Protein AF-A0A820D9R6-F1 (afdb_monomer_lite)

Organism: NCBI:txid392033

InterPro domains:
  IPR015883 Beta-hexosaminidase, catalytic domain [PF00728] (7-62)
  IPR017853 Glycoside hydrolase superfamily [SSF51445] (7-97)
  IPR025705 Beta-hexosaminidase [PR00738] (27-43)
  IPR025705 Beta-hexosaminidase [PR00738] (44-61)
  IPR025705 Beta-hexosaminidase [PTHR22600] (7-98)
  IPR029018 Beta-hexosaminidase-like, domain 2 [G3DSA:3.30.379.10] (148-222)
  IPR029018 Beta-hexosaminidase-like, domain 2 [SSF55545] (153-201)

Structure (mmCIF, N/CA/C/O backbone):
data_AF-A0A820D9R6-F1
#
_entry.id   AF-A0A820D9R6-F1
#
loop_
_atom_site.group_PDB
_atom_site.id
_atom_site.type_symbol
_atom_site.label_atom_id
_atom_site.label_alt_id
_atom_site.label_comp_id
_atom_site.label_asym_id
_atom_site.label_entity_id
_atom_site.label_seq_id
_atom_site.pdbx_PDB_ins_code
_atom_site.Cartn_x
_atom_site.Cartn_y
_atom_site.Cartn_z
_atom_site.occupancy
_atom_site.B_iso_or_equiv
_atom_site.auth_seq_id
_atom_site.auth_comp_id
_atom_site.auth_asym_id
_atom_site.auth_atom_id
_atom_site.pdbx_PDB_model_num
ATOM 1 N N . MET A 1 1 ? 0.317 22.006 -4.814 1.00 39.44 1 MET A N 1
ATOM 2 C CA . MET A 1 1 ? 0.376 20.605 -5.283 1.00 39.44 1 MET A CA 1
ATOM 3 C C . MET A 1 1 ? -0.540 19.805 -4.370 1.00 39.44 1 MET A C 1
ATOM 5 O O . MET A 1 1 ? -0.211 19.629 -3.209 1.00 39.44 1 MET A O 1
ATOM 9 N N . ASN A 1 2 ? -1.761 19.504 -4.816 1.00 45.12 2 ASN A N 1
ATOM 10 C CA . ASN A 1 2 ? -2.794 18.916 -3.960 1.00 45.12 2 ASN A CA 1
ATOM 11 C C . ASN A 1 2 ? -2.642 17.392 -4.006 1.00 45.12 2 ASN A C 1
ATOM 13 O O . ASN A 1 2 ? -3.119 16.742 -4.933 1.00 45.12 2 ASN A O 1
ATOM 17 N N . LEU A 1 3 ? -1.860 16.845 -3.079 1.00 63.47 3 LEU A N 1
ATOM 18 C CA . LEU A 1 3 ? -1.530 15.426 -3.054 1.00 63.47 3 LEU A CA 1
ATOM 19 C C . LEU A 1 3 ? -2.733 14.644 -2.524 1.00 63.47 3 LEU A C 1
ATOM 21 O O . LEU A 1 3 ? -2.979 14.608 -1.323 1.00 63.47 3 LEU A O 1
ATOM 25 N N . GLU A 1 4 ? -3.487 14.005 -3.424 1.00 72.19 4 GLU A N 1
ATOM 26 C CA . GLU A 1 4 ? -4.636 13.154 -3.067 1.00 72.19 4 GLU A CA 1
ATOM 27 C C . GLU A 1 4 ? -4.283 12.069 -2.040 1.00 72.19 4 GLU A C 1
ATOM 29 O O . GLU A 1 4 ? -5.141 11.658 -1.267 1.00 72.19 4 GLU A O 1
ATOM 34 N N . PHE A 1 5 ? -3.009 11.668 -1.979 1.00 83.12 5 PHE A N 1
ATOM 35 C CA . PHE A 1 5 ? -2.449 10.812 -0.934 1.00 83.12 5 PHE A CA 1
ATOM 36 C C . PHE A 1 5 ? -2.840 11.250 0.489 1.00 83.12 5 PHE A C 1
ATOM 38 O O . PHE A 1 5 ? -3.297 10.414 1.270 1.00 83.12 5 PHE A O 1
ATOM 45 N N . PHE A 1 6 ? -2.705 12.542 0.814 1.00 86.75 6 PHE A N 1
ATOM 46 C CA . PHE A 1 6 ? -2.962 13.051 2.165 1.00 86.75 6 PHE A CA 1
ATOM 47 C C . PHE A 1 6 ? -4.393 12.777 2.611 1.00 86.75 6 PHE A C 1
ATOM 49 O O . PHE A 1 6 ? -4.618 12.321 3.729 1.00 86.75 6 PHE A O 1
ATOM 56 N N . LYS A 1 7 ? -5.349 12.934 1.690 1.00 87.31 7 LYS A N 1
ATOM 57 C CA . LYS A 1 7 ? -6.771 12.710 1.965 1.00 87.31 7 LYS A CA 1
ATOM 58 C C . LYS A 1 7 ? -7.054 11.282 2.410 1.00 87.31 7 LYS A C 1
ATOM 60 O O . LYS A 1 7 ? -7.866 11.086 3.300 1.00 87.31 7 LYS A O 1
ATOM 65 N N . TYR A 1 8 ? -6.403 10.294 1.800 1.00 88.88 8 TYR A N 1
ATOM 66 C CA . TYR A 1 8 ? -6.603 8.890 2.162 1.00 88.88 8 TYR A CA 1
ATOM 67 C C . TYR A 1 8 ? -5.854 8.514 3.440 1.00 88.88 8 TYR A C 1
ATOM 69 O O . TYR A 1 8 ? -6.356 7.734 4.244 1.00 88.88 8 TYR A O 1
ATOM 77 N N . TYR A 1 9 ? -4.658 9.068 3.633 1.00 89.38 9 TYR A N 1
ATOM 78 C CA . TYR A 1 9 ? -3.797 8.705 4.752 1.00 89.38 9 TYR A CA 1
ATOM 79 C C . TYR A 1 9 ? -4.247 9.322 6.084 1.00 89.38 9 TYR A C 1
ATOM 81 O O . TYR A 1 9 ? -4.114 8.687 7.130 1.00 89.38 9 TYR A O 1
ATOM 89 N N . GLU A 1 10 ? -4.790 10.540 6.069 1.00 89.38 10 GLU A N 1
ATOM 90 C CA . GLU A 1 10 ? -5.194 11.284 7.275 1.00 89.38 10 GLU A CA 1
ATOM 91 C C . GLU A 1 10 ? -6.530 10.822 7.875 1.00 89.38 10 GLU A C 1
ATOM 93 O O . GLU A 1 10 ? -6.884 11.222 8.990 1.00 89.38 10 GLU A O 1
ATOM 98 N N . ILE A 1 11 ? -7.268 9.964 7.166 1.00 88.38 11 ILE A N 1
ATOM 99 C CA . ILE A 1 11 ? -8.499 9.362 7.676 1.00 88.38 11 ILE A CA 1
ATOM 100 C C . ILE A 1 11 ? -8.150 8.434 8.835 1.00 88.38 11 ILE A C 1
ATOM 102 O O . ILE A 1 11 ? -7.403 7.478 8.671 1.00 88.38 11 ILE A O 1
ATOM 106 N N . GLU A 1 12 ? -8.745 8.693 9.996 1.00 87.88 12 GLU A N 1
ATOM 107 C CA . GLU A 1 12 ? -8.745 7.778 11.133 1.00 87.88 12 GLU A CA 1
ATOM 108 C C . GLU A 1 12 ? -10.148 7.158 11.247 1.00 87.88 12 GLU A C 1
ATOM 110 O O . GLU A 1 12 ? -11.075 7.869 11.658 1.00 87.88 12 GLU A O 1
ATOM 115 N N . PRO A 1 13 ? -10.331 5.871 10.879 1.00 84.19 13 PRO A N 1
ATOM 116 C CA . PRO A 1 13 ? -11.645 5.226 10.814 1.00 84.19 13 PRO A CA 1
ATOM 117 C C . PRO A 1 13 ? -12.460 5.339 12.105 1.00 84.19 13 PRO A C 1
ATOM 119 O O . PRO A 1 13 ? -13.688 5.383 12.067 1.00 84.19 13 PRO A O 1
ATOM 122 N N . LEU A 1 14 ? -11.786 5.406 13.256 1.00 84.50 14 LEU A N 1
ATOM 123 C CA . LEU A 1 14 ? -12.432 5.386 14.566 1.00 84.50 14 LEU A CA 1
ATOM 124 C C . LEU A 1 14 ? -12.639 6.778 15.178 1.00 84.50 14 LEU A C 1
ATOM 126 O O . LEU A 1 14 ? -13.290 6.882 16.218 1.00 84.50 14 LEU A O 1
ATOM 130 N N . ARG A 1 15 ? -12.136 7.854 14.555 1.00 82.62 15 ARG A N 1
ATOM 131 C CA . ARG A 1 15 ? -12.122 9.209 15.148 1.00 82.62 15 ARG A CA 1
ATOM 132 C C . ARG A 1 15 ? -13.518 9.762 15.442 1.00 82.62 15 ARG A C 1
ATOM 134 O O . ARG A 1 15 ? -13.687 10.467 16.429 1.00 82.62 15 ARG A O 1
ATOM 141 N N . GLN A 1 16 ? -14.501 9.465 14.594 1.00 82.06 16 GLN A N 1
ATOM 142 C CA . GLN A 1 16 ? -15.883 9.955 14.730 1.00 82.06 16 GLN A CA 1
ATOM 143 C C . GLN A 1 16 ? -16.860 8.870 15.207 1.00 82.06 16 GLN A C 1
ATOM 145 O O . GLN A 1 16 ? -18.071 9.081 15.213 1.00 82.06 16 GLN A O 1
ATOM 150 N N . PHE A 1 17 ? -16.358 7.699 15.607 1.00 85.00 17 PHE A N 1
ATOM 151 C CA . PHE A 1 17 ? -17.208 6.600 16.041 1.00 85.00 17 PHE A CA 1
ATOM 152 C C . PHE A 1 17 ? -17.673 6.800 17.491 1.00 85.00 17 PHE A C 1
ATOM 154 O O . PHE A 1 17 ? -16.891 6.659 18.431 1.00 85.00 17 PHE A O 1
ATOM 161 N N . THR A 1 18 ? -18.962 7.093 17.672 1.00 86.88 18 THR A N 1
ATOM 162 C CA . THR A 1 18 ? -19.606 7.364 18.974 1.00 86.88 18 THR A CA 1
ATOM 163 C C . THR A 1 18 ? -20.189 6.119 19.661 1.00 86.88 18 THR A C 1
ATOM 165 O O . THR A 1 18 ? -20.857 6.237 20.686 1.00 86.88 18 THR A O 1
ATOM 168 N N . GLY A 1 19 ? -19.964 4.920 19.112 1.00 85.88 19 GLY A N 1
ATOM 169 C CA . GLY A 1 19 ? -20.460 3.665 19.683 1.00 85.88 19 GLY A CA 1
ATOM 170 C C . GLY A 1 19 ? -19.655 3.162 20.888 1.00 85.88 19 GLY A C 1
ATOM 171 O O . GLY A 1 19 ? -18.574 3.662 21.200 1.00 85.88 19 GLY A O 1
ATOM 172 N N . SER A 1 20 ? -20.180 2.127 21.552 1.00 89.19 20 SER A N 1
ATOM 173 C CA . SER A 1 20 ? -19.502 1.460 22.671 1.00 89.19 20 SER A CA 1
ATOM 174 C C . SER A 1 20 ? -18.213 0.755 22.233 1.00 89.19 20 SER A C 1
ATOM 176 O O . SER A 1 20 ? -18.035 0.416 21.060 1.00 89.19 20 SER A O 1
ATOM 178 N N . ASP A 1 21 ? -17.326 0.463 23.187 1.00 85.31 21 ASP A N 1
ATOM 179 C CA . ASP A 1 21 ? -16.079 -0.268 22.920 1.00 85.31 21 ASP A CA 1
ATOM 180 C C . ASP A 1 21 ? -16.336 -1.643 22.286 1.00 85.31 21 ASP A C 1
ATOM 182 O O . ASP A 1 21 ? -15.596 -2.077 21.404 1.00 85.31 21 ASP A O 1
ATOM 186 N N . GLU A 1 22 ? -17.432 -2.303 22.665 1.00 86.00 22 GLU A N 1
ATOM 187 C CA . GLU A 1 22 ? -17.844 -3.572 22.061 1.00 86.00 22 GLU A CA 1
ATOM 188 C C . GLU A 1 22 ? -18.329 -3.411 20.619 1.00 86.00 22 GLU A C 1
ATOM 190 O O . GLU A 1 22 ? -18.113 -4.295 19.792 1.00 86.00 22 GLU A O 1
ATOM 195 N N . ALA A 1 23 ? -18.946 -2.277 20.281 1.00 84.38 23 ALA A N 1
ATOM 196 C CA . ALA A 1 23 ? -19.296 -1.963 18.901 1.00 84.38 23 ALA A CA 1
ATOM 197 C C . ALA A 1 23 ? -18.042 -1.634 18.072 1.00 84.38 23 ALA A C 1
ATOM 199 O O . ALA A 1 23 ? -17.950 -2.043 16.917 1.00 84.38 23 ALA A O 1
ATOM 200 N N . ARG A 1 24 ? -17.033 -0.993 18.676 1.00 80.69 24 ARG A N 1
ATOM 201 C CA . ARG A 1 24 ? -15.742 -0.712 18.028 1.00 80.69 24 ARG A CA 1
ATOM 202 C C . ARG A 1 24 ? -14.994 -1.990 17.652 1.00 80.69 24 ARG A C 1
ATOM 204 O O . ARG A 1 24 ? -14.409 -2.050 16.578 1.00 80.69 24 ARG A O 1
ATOM 211 N N . LYS A 1 25 ? -15.060 -3.037 18.482 1.00 82.94 25 LYS A N 1
ATOM 212 C CA . LYS A 1 25 ? -14.471 -4.356 18.169 1.00 82.94 25 LYS A CA 1
ATOM 213 C C . LYS A 1 25 ? -15.124 -5.052 16.969 1.00 82.94 25 LYS A C 1
ATOM 215 O O . LYS A 1 25 ? -14.532 -5.970 16.414 1.00 82.94 25 LYS A O 1
ATOM 220 N N . ARG A 1 26 ? -16.327 -4.636 16.559 1.00 82.31 26 ARG A N 1
ATOM 221 C CA . ARG A 1 26 ? -16.988 -5.147 15.345 1.00 82.31 26 ARG A CA 1
ATOM 222 C C . ARG A 1 26 ? -16.536 -4.425 14.082 1.00 82.31 26 ARG A C 1
ATOM 224 O O . ARG A 1 26 ? -16.925 -4.834 12.997 1.00 82.31 26 ARG A O 1
ATOM 231 N N . ILE A 1 27 ? -15.750 -3.355 14.205 1.00 79.62 27 ILE A N 1
ATOM 232 C CA . ILE A 1 27 ? -15.136 -2.701 13.055 1.00 79.62 27 ILE A CA 1
ATOM 233 C C . ILE A 1 27 ? -13.941 -3.547 12.645 1.00 79.62 27 ILE A C 1
ATOM 235 O O . ILE A 1 27 ? -12.968 -3.709 13.380 1.00 79.62 27 ILE A O 1
ATOM 239 N N . LEU A 1 28 ? -14.082 -4.123 11.463 1.00 79.12 28 LEU A N 1
ATOM 240 C CA . LEU A 1 28 ? -13.223 -5.170 10.945 1.00 79.12 28 LEU A CA 1
ATOM 241 C C . LEU A 1 28 ? -12.089 -4.633 10.056 1.00 79.12 28 LEU A C 1
ATOM 243 O O . LEU A 1 28 ? -11.072 -5.299 9.883 1.00 79.12 28 LEU A O 1
ATOM 247 N N . GLY A 1 29 ? -12.265 -3.438 9.493 1.00 82.56 29 GLY A N 1
ATOM 248 C CA . GLY A 1 29 ? -11.324 -2.826 8.564 1.00 82.56 29 GLY A CA 1
ATOM 249 C C . GLY A 1 29 ? -12.023 -1.840 7.634 1.00 82.56 29 GLY A C 1
ATOM 250 O O . GLY A 1 29 ? -13.029 -1.231 8.000 1.00 82.56 29 GLY A O 1
ATOM 251 N N . GLY A 1 30 ? -11.483 -1.700 6.429 1.00 83.75 30 GLY A N 1
ATOM 252 C CA . GLY A 1 30 ? -12.024 -0.864 5.365 1.00 83.75 30 GLY A CA 1
ATOM 253 C C . GLY A 1 30 ? -11.469 -1.291 4.012 1.00 83.75 30 GLY A C 1
ATOM 254 O O . GLY A 1 30 ? -10.607 -2.164 3.934 1.00 83.75 30 GLY A O 1
ATOM 255 N N . GLU A 1 31 ? -11.957 -0.667 2.948 1.00 83.69 31 GLU A N 1
ATOM 256 C CA . GLU A 1 31 ? -11.593 -1.025 1.578 1.00 83.69 31 GLU A CA 1
ATOM 257 C C . GLU A 1 31 ? -11.284 0.219 0.754 1.00 83.69 31 GLU A C 1
ATOM 259 O O . GLU A 1 31 ? -11.845 1.295 0.974 1.00 83.69 31 GLU A O 1
ATOM 264 N N . ALA A 1 32 ? -10.377 0.065 -0.209 1.00 86.75 32 ALA A N 1
ATOM 265 C CA . ALA A 1 32 ? -10.147 1.061 -1.240 1.00 86.75 32 ALA A CA 1
ATOM 266 C C . ALA A 1 32 ? -10.881 0.624 -2.508 1.00 86.75 32 ALA A C 1
ATOM 268 O O . ALA A 1 32 ? -10.495 -0.357 -3.142 1.00 86.75 32 ALA A O 1
ATOM 269 N N . CYS A 1 33 ? -11.919 1.365 -2.887 1.00 85.56 33 CYS A N 1
ATOM 270 C CA . CYS A 1 33 ? -12.706 1.057 -4.076 1.00 85.56 33 CYS A CA 1
ATOM 271 C C . CYS A 1 33 ? -12.227 1.888 -5.268 1.00 85.56 33 CYS A C 1
ATOM 273 O O . CYS A 1 33 ? -12.076 3.108 -5.168 1.00 85.56 33 CYS A O 1
ATOM 275 N N . LEU A 1 34 ? -12.032 1.226 -6.407 1.00 85.31 34 LEU A N 1
ATOM 276 C CA . LEU A 1 34 ? -11.805 1.870 -7.695 1.00 85.31 34 LEU A CA 1
ATOM 277 C C . LEU A 1 34 ? -12.930 1.453 -8.637 1.00 85.31 34 LEU A C 1
ATOM 279 O O . LEU A 1 34 ? -12.945 0.333 -9.139 1.00 85.31 34 LEU A O 1
ATOM 283 N N . TRP A 1 35 ? -13.884 2.355 -8.835 1.00 87.88 35 TRP A N 1
ATOM 284 C CA . TRP A 1 35 ? -15.026 2.115 -9.705 1.00 87.88 35 TRP A CA 1
ATOM 285 C C . TRP A 1 35 ? -14.634 2.252 -11.185 1.00 87.88 35 TRP A C 1
ATOM 287 O O . TRP A 1 35 ? -13.753 3.041 -11.543 1.00 87.88 35 TRP A O 1
ATOM 297 N N . ALA A 1 36 ? -15.243 1.419 -12.032 1.00 88.56 36 ALA A N 1
ATOM 298 C CA . ALA A 1 36 ? -14.793 1.166 -13.400 1.00 88.56 36 ALA A CA 1
ATOM 299 C C . ALA A 1 36 ? -15.401 2.099 -14.464 1.00 88.56 36 ALA A C 1
ATOM 301 O O . ALA A 1 36 ? -15.156 1.905 -15.650 1.00 88.56 36 ALA A O 1
ATOM 302 N N . GLU A 1 37 ? -16.162 3.131 -14.090 1.00 91.12 37 GLU A N 1
ATOM 303 C CA . GLU A 1 37 ? -16.837 4.018 -15.054 1.00 91.12 37 GLU A CA 1
ATOM 304 C C . GLU A 1 37 ? -15.843 4.767 -15.951 1.00 91.12 37 GLU A C 1
ATOM 306 O O . GLU A 1 37 ? -16.131 5.045 -17.112 1.00 91.12 37 GLU A O 1
ATOM 311 N N . PHE A 1 38 ? -14.658 5.077 -15.415 1.00 90.56 38 PHE A N 1
ATOM 312 C CA . PHE A 1 38 ? -13.573 5.770 -16.123 1.00 90.56 38 PHE A CA 1
ATOM 313 C C . PHE A 1 38 ? -12.229 5.041 -15.994 1.00 90.56 38 PHE A C 1
ATOM 315 O O . PHE A 1 38 ? -11.159 5.655 -16.122 1.00 90.56 38 PHE A O 1
ATOM 322 N N . VAL A 1 39 ? -12.277 3.747 -15.675 1.00 88.81 39 VAL A N 1
ATOM 323 C CA . VAL A 1 39 ? -11.096 2.924 -15.415 1.00 88.81 39 VAL A CA 1
ATOM 324 C C . VAL A 1 39 ? -11.145 1.668 -16.265 1.00 88.81 39 VAL A C 1
ATOM 326 O O . VAL A 1 39 ? -12.123 0.932 -16.245 1.00 88.81 39 VAL A O 1
ATOM 329 N N . ASP A 1 40 ? -10.056 1.412 -16.976 1.00 83.81 40 ASP A N 1
ATOM 330 C CA . ASP A 1 40 ? -9.891 0.245 -17.831 1.00 83.81 40 ASP A CA 1
ATOM 331 C C . ASP A 1 40 ? -8.450 -0.293 -17.755 1.00 83.81 40 ASP A C 1
ATOM 333 O O . ASP A 1 40 ? -7.608 0.188 -16.985 1.00 83.81 40 ASP A O 1
ATOM 337 N N . GLY A 1 41 ? -8.140 -1.299 -18.575 1.00 83.38 41 GLY A N 1
ATOM 338 C CA . GLY A 1 41 ? -6.807 -1.903 -18.630 1.00 83.38 41 GLY A CA 1
ATOM 339 C C . GLY A 1 41 ? -5.680 -0.932 -19.007 1.00 83.38 41 GLY A C 1
ATOM 340 O O . GLY A 1 41 ? -4.517 -1.239 -18.757 1.00 83.38 41 GLY A O 1
ATOM 341 N N . THR A 1 42 ? -5.993 0.243 -19.561 1.00 82.81 42 THR A N 1
ATOM 342 C CA . THR A 1 42 ? -4.990 1.245 -19.946 1.00 82.81 42 THR A CA 1
ATOM 343 C C . THR A 1 42 ? -4.543 2.109 -18.771 1.00 82.81 42 THR A C 1
ATOM 345 O O . THR A 1 42 ? -3.423 2.621 -18.776 1.00 82.81 42 THR A O 1
ATOM 348 N N . ASN A 1 43 ? -5.390 2.277 -17.749 1.00 81.94 43 ASN A N 1
ATOM 349 C CA . ASN A 1 43 ? -5.161 3.275 -16.703 1.00 81.94 43 ASN A CA 1
ATOM 350 C C . ASN A 1 43 ? -5.343 2.761 -15.262 1.00 81.94 43 ASN A C 1
ATOM 352 O O . ASN A 1 43 ? -5.064 3.507 -14.320 1.00 81.94 43 ASN A O 1
ATOM 356 N N . ILE A 1 44 ? -5.750 1.503 -15.069 1.00 86.94 44 ILE A N 1
ATOM 357 C CA . ILE A 1 44 ? -6.039 0.936 -13.744 1.00 86.94 44 ILE A CA 1
ATOM 358 C C . ILE A 1 44 ? -4.843 0.993 -12.787 1.00 86.94 44 ILE A C 1
ATOM 360 O O . ILE A 1 44 ? -4.954 1.532 -11.687 1.00 86.94 44 ILE A O 1
ATOM 364 N N . LEU A 1 45 ? -3.676 0.498 -13.204 1.00 86.06 45 LEU A N 1
ATOM 365 C CA . LEU A 1 45 ? -2.485 0.414 -12.353 1.00 86.06 45 LEU A CA 1
ATOM 366 C C . LEU A 1 45 ? -1.945 1.785 -11.909 1.00 86.06 45 LEU A C 1
ATOM 368 O O . LEU A 1 45 ? -1.753 1.956 -10.702 1.00 86.06 45 LEU A O 1
ATOM 372 N N . PRO A 1 46 ? -1.732 2.770 -12.806 1.00 88.38 46 PRO A N 1
ATOM 373 C CA . PRO A 1 46 ? -1.262 4.088 -12.391 1.00 88.38 46 PRO A CA 1
ATOM 374 C C . PRO A 1 46 ? -2.305 4.866 -11.591 1.00 88.38 46 PRO A C 1
ATOM 376 O O . PRO A 1 46 ? -1.922 5.690 -10.767 1.00 88.38 46 PRO A O 1
ATOM 379 N N . ARG A 1 47 ? -3.610 4.615 -11.774 1.00 88.81 47 ARG A N 1
ATOM 380 C CA . ARG A 1 47 ? -4.648 5.235 -10.934 1.00 88.81 47 ARG A CA 1
ATOM 381 C C . ARG A 1 47 ? -4.665 4.652 -9.525 1.00 88.81 47 ARG A C 1
ATOM 383 O O . ARG A 1 47 ? -4.777 5.418 -8.568 1.00 88.81 47 ARG A O 1
ATOM 390 N N . LEU A 1 48 ? -4.529 3.332 -9.407 1.00 89.12 48 LEU A N 1
ATOM 391 C CA . LEU A 1 48 ? -4.582 2.597 -8.144 1.00 89.12 48 LEU A CA 1
ATOM 392 C C . LEU A 1 48 ? -3.321 2.828 -7.297 1.00 89.12 48 LEU A C 1
ATOM 394 O O . LEU A 1 48 ? -3.397 3.190 -6.120 1.00 89.12 48 LEU A O 1
ATOM 398 N N . TRP A 1 49 ? -2.142 2.660 -7.897 1.00 89.69 49 TRP A N 1
ATOM 399 C CA . TRP A 1 49 ? -0.866 2.723 -7.191 1.00 89.69 49 TRP A CA 1
ATOM 400 C C . TRP A 1 49 ? -0.197 4.090 -7.351 1.00 89.69 49 TRP A C 1
ATOM 402 O O . TRP A 1 49 ? -0.185 4.648 -8.449 1.00 89.69 49 TRP A O 1
ATOM 412 N N . PRO A 1 50 ? 0.395 4.656 -6.284 1.00 90.25 50 PRO A N 1
ATOM 413 C CA . PRO A 1 50 ? 0.545 4.131 -4.926 1.00 90.25 50 PRO A CA 1
ATOM 414 C C . PRO A 1 50 ? -0.565 4.604 -3.963 1.00 90.25 50 PRO A C 1
ATOM 416 O O . PRO A 1 50 ? -0.414 4.467 -2.753 1.00 90.25 50 PRO A O 1
ATOM 419 N N . LYS A 1 51 ? -1.676 5.174 -4.456 1.00 89.44 51 LYS A N 1
ATOM 420 C CA . LYS A 1 51 ? -2.755 5.718 -3.604 1.00 89.44 51 LYS A CA 1
ATOM 421 C C . LYS A 1 51 ? -3.320 4.667 -2.651 1.00 89.44 51 LYS A C 1
ATOM 423 O O . LYS A 1 51 ? -3.464 4.931 -1.461 1.00 89.44 51 LYS A O 1
ATOM 428 N N . VAL A 1 52 ? -3.561 3.453 -3.142 1.00 90.38 52 VAL A N 1
ATOM 429 C CA . VAL A 1 52 ? -4.078 2.354 -2.311 1.00 90.38 52 VAL A CA 1
ATOM 430 C C . VAL A 1 52 ? -3.075 1.896 -1.248 1.00 90.38 52 VAL A C 1
ATOM 432 O O . VAL A 1 52 ? -3.488 1.467 -0.174 1.00 90.38 52 VAL A O 1
ATOM 435 N N . SER A 1 53 ? -1.766 2.080 -1.453 1.00 90.12 53 SER A N 1
ATOM 436 C CA . SER A 1 53 ? -0.758 1.806 -0.416 1.00 90.12 53 SER A CA 1
ATOM 437 C C . SER A 1 53 ? -0.922 2.698 0.825 1.00 90.12 53 SER A C 1
ATOM 439 O O . SER A 1 53 ? -0.492 2.305 1.908 1.00 90.12 53 SER A O 1
ATOM 441 N N . ALA A 1 54 ? -1.537 3.880 0.687 1.00 89.69 54 ALA A N 1
ATOM 442 C CA . ALA A 1 54 ? -1.860 4.765 1.808 1.00 89.69 54 ALA A CA 1
ATOM 443 C C . ALA A 1 54 ? -2.986 4.194 2.674 1.00 89.69 54 ALA A C 1
ATOM 445 O O . ALA A 1 54 ? -2.863 4.130 3.896 1.00 89.69 54 ALA A O 1
ATOM 446 N N . VAL A 1 55 ? -4.055 3.729 2.019 1.00 89.50 55 VAL A N 1
ATOM 447 C CA . VAL A 1 55 ? -5.176 3.044 2.675 1.00 89.50 55 VAL A CA 1
ATOM 448 C C . VAL A 1 55 ? -4.677 1.765 3.345 1.00 89.50 55 VAL A C 1
ATOM 450 O O . VAL A 1 55 ? -5.011 1.505 4.497 1.00 89.50 55 VAL A O 1
ATOM 453 N N . ALA A 1 56 ? -3.800 1.017 2.669 1.00 88.69 56 ALA A N 1
ATOM 454 C CA . ALA A 1 56 ? -3.177 -0.175 3.227 1.00 88.69 56 ALA A CA 1
ATOM 455 C C . ALA A 1 56 ? -2.388 0.125 4.513 1.00 88.69 56 ALA A C 1
ATOM 457 O O . ALA A 1 56 ? -2.533 -0.610 5.484 1.00 88.69 56 ALA A O 1
ATOM 458 N N . GLU A 1 57 ? -1.597 1.208 4.570 1.00 87.31 57 GLU A N 1
ATOM 459 C CA . GLU A 1 57 ? -0.895 1.571 5.811 1.00 87.31 57 GLU A CA 1
ATOM 460 C C . GLU A 1 57 ? -1.867 1.976 6.930 1.00 87.31 57 GLU A C 1
ATOM 462 O O . GLU A 1 57 ? -1.659 1.561 8.067 1.00 87.31 57 GLU A O 1
ATOM 467 N N . ARG A 1 58 ? -2.948 2.710 6.633 1.00 87.12 58 ARG A N 1
ATOM 468 C CA . ARG A 1 58 ? -3.951 3.089 7.647 1.00 87.12 58 ARG A CA 1
ATOM 469 C C . ARG A 1 58 ? -4.672 1.881 8.247 1.00 87.12 58 ARG A C 1
ATOM 471 O O . ARG A 1 58 ? -4.979 1.887 9.434 1.00 87.12 58 ARG A O 1
ATOM 478 N N . LEU A 1 59 ? -4.949 0.864 7.438 1.00 85.62 59 LEU A N 1
ATOM 479 C CA . LEU A 1 59 ? -5.617 -0.356 7.892 1.00 85.62 59 LEU A CA 1
ATOM 480 C C . LEU A 1 59 ? -4.664 -1.335 8.590 1.00 85.62 59 LEU A C 1
ATOM 482 O O . LEU A 1 59 ? -5.121 -2.203 9.329 1.00 85.62 59 LEU A O 1
ATOM 486 N N . TRP A 1 60 ? -3.355 -1.202 8.364 1.00 84.19 60 TRP A N 1
ATOM 487 C CA . TRP A 1 60 ? -2.350 -2.137 8.864 1.00 84.19 60 TRP A CA 1
ATOM 488 C C . TRP A 1 60 ? -1.563 -1.633 10.083 1.00 84.19 60 TRP A C 1
ATOM 490 O O . TRP A 1 60 ? -1.309 -2.397 11.015 1.00 84.19 60 TRP A O 1
ATOM 500 N N . SER A 1 61 ? -1.127 -0.374 10.068 1.00 83.81 61 SER A N 1
ATOM 501 C CA . SER A 1 61 ? -0.289 0.219 11.118 1.00 83.81 61 SER A CA 1
ATOM 502 C C . SER A 1 61 ? -1.128 0.711 12.299 1.00 83.81 61 SER A C 1
ATOM 504 O O . SER A 1 61 ? -2.328 0.944 12.165 1.00 83.81 61 SER A O 1
ATOM 506 N N . ALA A 1 62 ? -0.504 0.921 13.466 1.00 83.75 62 ALA A N 1
ATOM 507 C CA . ALA A 1 62 ? -1.223 1.473 14.612 1.00 83.75 62 ALA A CA 1
ATOM 508 C C . ALA A 1 62 ? -1.783 2.869 14.316 1.00 83.75 62 ALA A C 1
ATOM 510 O O . ALA A 1 62 ? -1.189 3.665 13.588 1.00 83.75 62 ALA A O 1
ATOM 511 N N . ALA A 1 63 ? -2.875 3.209 15.003 1.00 83.31 63 ALA A N 1
ATOM 512 C CA . ALA A 1 63 ? -3.519 4.522 14.929 1.00 83.31 63 ALA A CA 1
ATOM 513 C C . ALA A 1 63 ? -2.572 5.699 15.259 1.00 83.31 63 ALA A C 1
ATOM 515 O O . ALA A 1 63 ? -2.772 6.819 14.788 1.00 83.31 63 ALA A O 1
ATOM 516 N N . SER A 1 64 ? -1.513 5.457 16.042 1.00 85.38 64 SER A N 1
ATOM 517 C CA . SER A 1 64 ? -0.473 6.451 16.341 1.00 85.38 64 SER A CA 1
ATOM 518 C C . SER A 1 64 ? 0.406 6.797 15.132 1.00 85.38 64 SER A C 1
ATOM 520 O O . SER A 1 64 ? 1.009 7.868 15.100 1.00 85.38 64 SER A O 1
ATOM 522 N N . VAL A 1 65 ? 0.473 5.932 14.117 1.00 87.06 65 VAL A N 1
ATOM 523 C CA . VAL A 1 65 ? 1.205 6.171 12.869 1.00 87.06 65 VAL A CA 1
ATOM 524 C C . VAL A 1 65 ? 0.314 6.993 11.936 1.00 87.06 65 VAL A C 1
ATOM 526 O O . VAL A 1 65 ? -0.462 6.475 11.133 1.00 87.06 65 VAL A O 1
ATOM 529 N N . ASN A 1 66 ? 0.365 8.316 12.083 1.00 85.81 66 ASN A N 1
ATOM 530 C CA . ASN A 1 66 ? -0.503 9.236 11.340 1.00 85.81 66 ASN A CA 1
ATOM 531 C C . ASN A 1 66 ? 0.198 10.486 10.790 1.00 85.81 66 ASN A C 1
ATOM 533 O O . ASN A 1 66 ? -0.455 11.312 10.161 1.00 85.81 66 ASN A O 1
ATOM 537 N N . ASN A 1 67 ? 1.519 10.598 10.952 1.00 87.81 67 ASN A N 1
ATOM 538 C CA . ASN A 1 67 ? 2.285 11.696 10.371 1.00 87.81 67 ASN A CA 1
ATOM 539 C C . ASN A 1 67 ? 2.379 11.527 8.847 1.00 87.81 67 ASN A C 1
ATOM 541 O O . ASN A 1 67 ? 3.041 10.612 8.347 1.00 87.81 67 ASN A O 1
ATOM 545 N N . SER A 1 68 ? 1.697 12.407 8.121 1.00 87.44 68 SER A N 1
ATOM 546 C CA . SER A 1 68 ? 1.607 12.365 6.670 1.00 87.44 68 SER A CA 1
ATOM 547 C C . SER A 1 68 ? 2.848 12.924 5.962 1.00 87.44 68 SER A C 1
ATOM 549 O O . SER A 1 68 ? 3.240 12.397 4.916 1.00 87.44 68 SER A O 1
ATOM 551 N N . GLU A 1 69 ? 3.523 13.911 6.558 1.00 85.50 69 GLU A N 1
ATOM 552 C CA . GLU A 1 69 ? 4.784 14.480 6.057 1.00 85.50 69 GLU A CA 1
ATOM 553 C C . GLU A 1 69 ? 5.929 13.468 6.065 1.00 85.50 69 GLU A C 1
ATOM 555 O O . GLU A 1 69 ? 6.813 13.515 5.212 1.00 85.50 69 GLU A O 1
ATOM 560 N N . ASP A 1 70 ? 5.910 12.532 7.008 1.00 84.56 70 ASP A N 1
ATOM 561 C CA . ASP A 1 70 ? 6.848 11.418 7.042 1.00 84.56 70 ASP A CA 1
ATOM 562 C C . ASP A 1 70 ? 6.453 10.303 6.060 1.00 84.56 70 ASP A C 1
ATOM 564 O O . ASP A 1 70 ? 7.291 9.725 5.358 1.00 84.56 70 ASP A O 1
ATOM 568 N N . ALA A 1 71 ? 5.155 10.000 5.995 1.00 86.69 71 ALA A N 1
ATOM 569 C CA . ALA A 1 71 ? 4.636 8.912 5.181 1.00 86.69 71 ALA A CA 1
ATOM 570 C C . ALA A 1 71 ? 4.880 9.125 3.681 1.00 86.69 71 ALA A C 1
ATOM 572 O O . ALA A 1 71 ? 5.203 8.159 2.993 1.00 86.69 71 ALA A O 1
ATOM 573 N N . GLN A 1 72 ? 4.809 10.364 3.178 1.00 85.62 72 GLN A N 1
ATOM 574 C CA . GLN A 1 72 ? 5.070 10.665 1.762 1.00 85.62 72 GLN A CA 1
ATOM 575 C C . GLN A 1 72 ? 6.463 10.202 1.298 1.00 85.62 72 GLN A C 1
ATOM 577 O O . GLN A 1 72 ? 6.577 9.641 0.213 1.00 85.62 72 GLN A O 1
ATOM 582 N N . PHE A 1 73 ? 7.509 10.357 2.120 1.00 84.44 73 PHE A N 1
ATOM 583 C CA . PHE A 1 73 ? 8.874 9.977 1.738 1.00 84.44 73 PHE A CA 1
ATOM 584 C C . PHE A 1 73 ? 9.045 8.460 1.716 1.00 84.44 73 PHE A C 1
ATOM 586 O O . PHE A 1 73 ? 9.596 7.893 0.772 1.00 84.44 73 PHE A O 1
ATOM 593 N N . ARG A 1 74 ? 8.520 7.770 2.734 1.00 85.75 74 ARG A N 1
ATOM 594 C CA . ARG A 1 74 ? 8.537 6.301 2.765 1.00 85.75 74 ARG A CA 1
ATOM 595 C C . ARG A 1 74 ? 7.703 5.707 1.627 1.00 85.75 74 ARG A C 1
ATOM 597 O O . ARG A 1 74 ? 8.075 4.676 1.055 1.00 85.75 74 ARG A O 1
ATOM 604 N N . LEU A 1 75 ? 6.590 6.356 1.292 1.00 86.25 75 LEU A N 1
ATOM 605 C CA . LEU A 1 75 ? 5.720 5.930 0.211 1.00 86.25 75 LEU A CA 1
ATOM 606 C C . LEU A 1 75 ? 6.351 6.176 -1.164 1.00 86.25 75 LEU A C 1
ATOM 608 O O . LEU A 1 75 ? 6.190 5.338 -2.047 1.00 86.25 75 LEU A O 1
ATOM 612 N N . ASP A 1 76 ? 7.126 7.244 -1.340 1.00 85.69 76 ASP A N 1
ATOM 613 C CA . ASP A 1 76 ? 7.885 7.481 -2.572 1.00 85.69 76 ASP A CA 1
ATOM 614 C C . ASP A 1 76 ? 8.951 6.389 -2.800 1.00 85.69 76 ASP A C 1
ATOM 616 O O . ASP A 1 76 ? 9.019 5.781 -3.872 1.00 85.69 76 ASP A O 1
ATOM 620 N N . VAL A 1 77 ? 9.662 5.981 -1.740 1.00 84.31 77 VAL A N 1
ATOM 621 C CA . VAL A 1 77 ? 10.564 4.810 -1.773 1.00 84.31 77 VAL A CA 1
ATOM 622 C C . VAL A 1 77 ? 9.795 3.523 -2.108 1.00 84.31 77 VAL A C 1
ATOM 624 O O . VAL A 1 77 ? 10.265 2.666 -2.864 1.00 84.31 77 VAL A O 1
ATOM 627 N N . HIS A 1 78 ? 8.590 3.340 -1.557 1.00 85.75 78 HIS A N 1
ATOM 628 C CA . HIS A 1 78 ? 7.728 2.208 -1.908 1.00 85.75 78 HIS A CA 1
ATOM 629 C C . HIS A 1 78 ? 7.281 2.249 -3.375 1.00 85.75 78 HIS A C 1
ATOM 631 O O . HIS A 1 78 ? 7.337 1.221 -4.049 1.00 85.75 78 HIS A O 1
ATOM 637 N N . ARG A 1 79 ? 6.936 3.420 -3.911 1.00 86.94 79 ARG A N 1
ATOM 638 C CA . ARG A 1 79 ? 6.602 3.609 -5.326 1.00 86.94 79 ARG A CA 1
ATOM 639 C C . ARG A 1 79 ? 7.766 3.198 -6.229 1.00 86.94 79 ARG A C 1
ATOM 641 O O . ARG A 1 79 ? 7.549 2.454 -7.184 1.00 86.94 79 ARG A O 1
ATOM 648 N N . CYS A 1 80 ? 9.003 3.564 -5.898 1.00 83.69 80 CYS A N 1
ATOM 649 C CA . CYS A 1 80 ? 10.168 3.093 -6.653 1.00 83.69 80 CYS A CA 1
ATOM 650 C C . CYS A 1 80 ? 10.333 1.564 -6.604 1.00 83.69 80 CYS A C 1
ATOM 652 O O . CYS A 1 80 ? 10.690 0.945 -7.609 1.00 83.69 80 CYS A O 1
ATOM 654 N N . ARG A 1 81 ? 10.003 0.919 -5.478 1.00 80.75 81 ARG A N 1
ATOM 655 C CA . ARG A 1 81 ? 9.965 -0.553 -5.387 1.00 80.75 81 ARG A CA 1
ATOM 656 C C . ARG A 1 81 ? 8.879 -1.169 -6.267 1.00 80.75 81 ARG A C 1
ATOM 658 O O . ARG A 1 81 ? 9.131 -2.210 -6.867 1.00 80.75 81 ARG A O 1
ATOM 665 N N . LEU A 1 82 ? 7.707 -0.541 -6.364 1.00 81.75 82 LEU A N 1
ATOM 666 C CA . LEU A 1 82 ? 6.627 -0.979 -7.256 1.00 81.75 82 LEU A CA 1
ATOM 667 C C . LEU A 1 82 ? 7.057 -0.909 -8.727 1.00 81.75 82 LEU A C 1
ATOM 669 O O . LEU A 1 82 ? 6.889 -1.889 -9.451 1.00 81.75 82 LEU A O 1
ATOM 673 N N . LEU A 1 83 ? 7.703 0.185 -9.141 1.00 82.31 83 LEU A N 1
ATOM 674 C CA . LEU A 1 83 ? 8.206 0.337 -10.511 1.00 82.31 83 LEU A CA 1
ATOM 675 C C . LEU A 1 83 ? 9.227 -0.743 -10.883 1.00 82.31 83 LEU A C 1
ATOM 677 O O . LEU A 1 83 ? 9.126 -1.337 -11.953 1.00 82.31 83 LEU A O 1
ATOM 681 N N . ARG A 1 84 ? 10.164 -1.071 -9.984 1.00 75.56 84 ARG A N 1
ATOM 682 C CA . ARG A 1 84 ? 11.137 -2.160 -10.212 1.00 75.56 84 ARG A CA 1
ATOM 683 C C . ARG A 1 84 ? 10.486 -3.542 -10.322 1.00 75.56 84 ARG A C 1
ATOM 685 O O . ARG A 1 84 ? 11.063 -4.438 -10.928 1.00 75.56 84 ARG A O 1
ATOM 692 N N . ARG A 1 85 ? 9.288 -3.713 -9.758 1.00 74.94 85 ARG A N 1
ATOM 693 C CA . ARG A 1 85 ? 8.461 -4.926 -9.881 1.00 74.94 85 ARG A CA 1
ATOM 694 C C . ARG A 1 85 ? 7.556 -4.908 -11.120 1.00 74.94 85 ARG A C 1
ATOM 696 O O . ARG A 1 85 ? 6.735 -5.801 -11.278 1.00 74.94 85 ARG A O 1
ATOM 703 N N . GLY A 1 86 ? 7.684 -3.904 -11.989 1.00 75.12 86 GLY A N 1
ATOM 704 C CA . GLY A 1 86 ? 6.879 -3.772 -13.204 1.00 75.12 86 GLY A CA 1
ATOM 705 C C . GLY A 1 86 ? 5.482 -3.190 -12.978 1.00 75.12 86 GLY A C 1
ATOM 706 O O . GLY A 1 86 ? 4.660 -3.229 -13.887 1.00 75.12 86 GLY A O 1
ATOM 707 N N . ILE A 1 87 ? 5.194 -2.640 -11.793 1.00 81.88 87 ILE A N 1
ATOM 708 C CA . ILE A 1 87 ? 3.913 -1.989 -11.499 1.00 81.88 87 ILE A CA 1
ATOM 709 C C . ILE A 1 87 ? 4.055 -0.487 -11.793 1.00 81.88 87 ILE A C 1
ATOM 711 O O . ILE A 1 87 ? 4.802 0.192 -11.081 1.00 81.88 87 ILE A O 1
ATOM 715 N N . PRO A 1 88 ? 3.344 0.068 -12.794 1.00 83.50 88 PRO A N 1
ATOM 716 C CA . PRO A 1 88 ? 3.470 1.466 -13.200 1.00 83.50 88 PRO A CA 1
ATOM 717 C C . PRO A 1 88 ? 2.745 2.401 -12.218 1.00 83.50 88 PRO A C 1
ATOM 719 O O . PRO A 1 88 ? 1.651 2.883 -12.490 1.00 83.50 88 PRO A O 1
ATOM 722 N N . ALA A 1 89 ? 3.343 2.645 -11.050 1.00 88.75 89 ALA A N 1
ATOM 723 C CA . ALA A 1 89 ? 2.789 3.517 -10.014 1.00 88.75 89 ALA A CA 1
ATOM 724 C C . ALA A 1 89 ? 3.028 5.012 -10.317 1.00 88.75 89 ALA A C 1
ATOM 726 O O . ALA A 1 89 ? 4.157 5.431 -10.615 1.00 88.75 89 ALA A O 1
ATOM 727 N N . GLN A 1 90 ? 1.980 5.835 -10.183 1.00 89.06 90 GLN A N 1
ATOM 728 C CA . GLN A 1 90 ? 2.066 7.286 -10.409 1.00 89.06 90 GLN A CA 1
ATOM 729 C C . GLN A 1 90 ? 3.012 7.964 -9.389 1.00 89.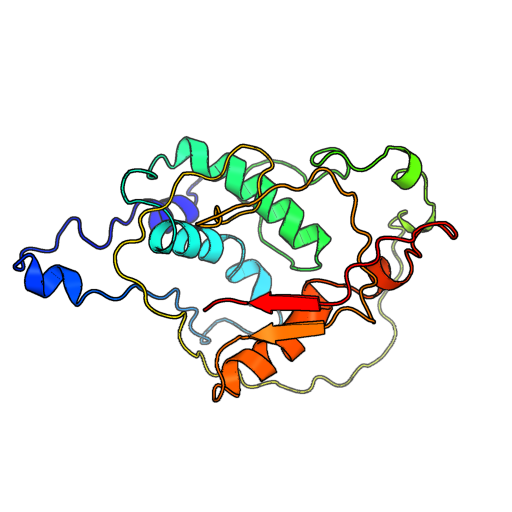06 90 GLN A C 1
ATOM 731 O O . GLN A 1 90 ? 3.183 7.462 -8.274 1.00 89.06 90 GLN A O 1
ATOM 736 N N . PRO A 1 91 ? 3.667 9.081 -9.744 1.00 88.31 91 PRO A N 1
ATOM 737 C CA . PRO A 1 91 ? 4.517 9.818 -8.811 1.00 88.31 91 PRO A CA 1
ATOM 738 C C . PRO A 1 91 ? 3.698 10.4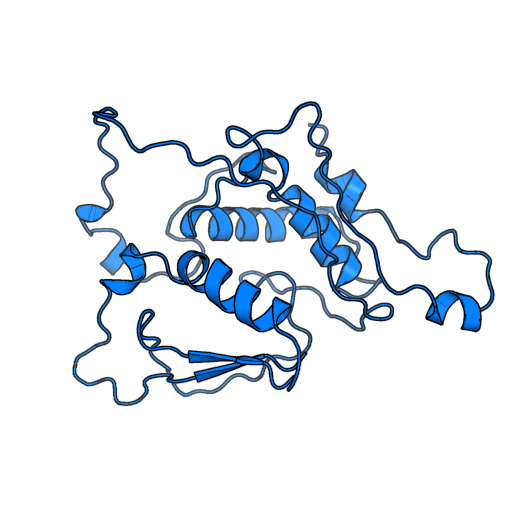62 -7.687 1.00 88.31 91 PRO A C 1
ATOM 740 O O . PRO A 1 91 ? 2.544 10.844 -7.883 1.00 88.31 91 PRO A O 1
ATOM 743 N N . ILE A 1 92 ? 4.320 10.598 -6.515 1.00 84.56 92 ILE A N 1
ATOM 744 C CA . ILE A 1 92 ? 3.764 11.346 -5.378 1.00 84.56 92 ILE A CA 1
ATOM 745 C C . ILE A 1 92 ? 4.520 12.661 -5.238 1.00 84.56 92 ILE A C 1
ATOM 747 O O . ILE A 1 92 ? 3.912 13.720 -5.227 1.00 84.56 92 ILE A O 1
ATOM 751 N N . LEU A 1 93 ? 5.847 12.608 -5.160 1.00 83.06 93 LEU A N 1
ATOM 752 C CA . LEU A 1 93 ? 6.691 13.787 -5.002 1.00 83.06 93 LEU A CA 1
ATOM 753 C C . LEU A 1 93 ? 7.378 14.154 -6.321 1.00 83.06 93 LEU A C 1
ATOM 755 O O . LEU A 1 93 ? 7.442 13.357 -7.260 1.00 83.06 93 LEU A O 1
ATOM 759 N N . GLY A 1 94 ? 7.898 15.380 -6.390 1.00 79.38 94 GLY A N 1
ATOM 760 C CA . GLY A 1 94 ? 8.837 15.760 -7.440 1.00 79.38 94 GLY A CA 1
ATOM 761 C C . GLY A 1 94 ? 10.156 15.020 -7.224 1.00 79.38 94 GLY A C 1
ATOM 762 O O . GLY A 1 94 ? 10.855 15.296 -6.255 1.00 79.38 94 GLY A O 1
ATOM 763 N N . GLY A 1 95 ? 10.477 14.071 -8.102 1.00 80.94 95 GLY A N 1
ATOM 764 C CA . GLY A 1 95 ? 11.658 13.220 -7.974 1.00 80.94 95 GLY A CA 1
ATOM 765 C C . GLY A 1 95 ? 11.755 12.177 -9.086 1.00 80.94 95 GLY A C 1
ATOM 766 O O . GLY A 1 95 ? 10.958 12.168 -10.028 1.00 80.94 95 GLY A O 1
ATOM 767 N N . TYR A 1 96 ? 12.737 11.285 -8.975 1.00 80.88 96 TYR A N 1
ATOM 768 C CA . TYR A 1 96 ? 12.947 10.171 -9.897 1.00 80.88 96 TYR A CA 1
ATOM 769 C C . TYR A 1 96 ? 13.350 8.915 -9.124 1.00 80.88 96 TYR A C 1
ATOM 771 O O . TYR A 1 96 ? 13.898 9.004 -8.033 1.00 80.88 96 TYR A O 1
ATOM 779 N N . CYS A 1 97 ? 13.091 7.741 -9.698 1.00 77.81 97 CYS A N 1
ATOM 780 C CA . CYS A 1 97 ? 13.507 6.474 -9.105 1.00 77.81 97 CYS A CA 1
ATOM 781 C C . CYS A 1 97 ? 14.830 6.022 -9.728 1.00 77.81 97 CYS A C 1
ATOM 783 O O . CYS A 1 97 ? 14.847 5.579 -10.876 1.00 77.81 97 CYS A O 1
ATOM 785 N N . GLY A 1 98 ? 15.931 6.126 -8.981 1.00 65.06 98 GLY A N 1
ATOM 786 C CA . GLY A 1 98 ? 17.242 5.601 -9.380 1.00 65.06 98 GLY A CA 1
ATOM 787 C C . GLY A 1 98 ? 17.478 4.163 -8.901 1.00 65.06 98 GLY A C 1
ATOM 788 O O . GLY A 1 98 ? 16.794 3.679 -8.002 1.00 65.06 98 GLY A O 1
ATOM 789 N N . ASN A 1 99 ? 18.474 3.462 -9.457 1.00 55.19 99 ASN A N 1
ATOM 790 C CA . ASN A 1 99 ? 18.855 2.099 -9.034 1.00 55.19 99 ASN A CA 1
ATOM 791 C C . ASN A 1 99 ? 19.628 2.050 -7.694 1.00 55.19 99 ASN A C 1
ATOM 793 O O . ASN A 1 99 ? 19.767 0.983 -7.100 1.00 55.19 99 ASN A O 1
ATOM 797 N N . TYR A 1 100 ? 20.104 3.188 -7.180 1.00 46.34 100 TYR A N 1
ATOM 798 C CA . TYR A 1 100 ? 21.063 3.257 -6.067 1.00 46.34 100 TYR A CA 1
ATOM 799 C C . TYR A 1 100 ? 20.440 3.319 -4.653 1.00 46.34 100 TYR A C 1
ATOM 801 O O . TYR A 1 100 ? 21.158 3.176 -3.669 1.00 46.34 100 TYR A O 1
ATOM 809 N N . GLU A 1 101 ? 19.122 3.486 -4.511 1.00 48.00 101 GLU A N 1
ATOM 810 C CA . GLU A 1 101 ? 18.497 3.832 -3.212 1.00 48.00 101 GLU A CA 1
ATOM 811 C C . GLU A 1 101 ? 18.200 2.655 -2.263 1.00 48.00 101 GLU A C 1
ATOM 813 O O . GLU A 1 101 ? 17.754 2.870 -1.143 1.00 48.00 101 GLU A O 1
ATOM 818 N N . LEU A 1 102 ? 18.459 1.403 -2.658 1.00 48.44 102 LEU A N 1
ATOM 819 C CA . LEU A 1 102 ? 18.170 0.218 -1.822 1.00 48.44 102 LEU A CA 1
ATOM 820 C C . LEU A 1 102 ? 19.362 -0.745 -1.690 1.00 48.44 102 LEU A C 1
ATOM 822 O O . LEU A 1 102 ? 19.171 -1.937 -1.473 1.00 48.44 102 LEU A O 1
ATOM 826 N N . GLY A 1 103 ? 20.594 -0.246 -1.832 1.00 40.94 103 GLY A N 1
ATOM 827 C CA . GLY A 1 103 ? 21.797 -1.049 -1.577 1.00 40.94 103 GLY A CA 1
ATOM 828 C C . GLY A 1 103 ? 22.060 -2.160 -2.600 1.00 40.94 103 GLY A C 1
ATOM 829 O O . GLY A 1 103 ? 22.718 -3.143 -2.270 1.00 40.94 103 GLY A O 1
ATOM 830 N N . MET A 1 104 ? 21.571 -2.025 -3.841 1.00 42.44 104 MET A N 1
ATOM 831 C CA . MET A 1 104 ? 21.988 -2.933 -4.913 1.00 42.44 104 MET A CA 1
ATOM 832 C C . MET A 1 104 ? 23.492 -2.754 -5.178 1.00 42.44 104 MET A C 1
ATOM 834 O O . MET A 1 104 ? 23.957 -1.612 -5.281 1.00 42.44 104 MET A O 1
ATOM 838 N N . PRO A 1 105 ? 24.270 -3.846 -5.279 1.00 41.81 105 PRO A N 1
ATOM 839 C CA . PRO A 1 105 ? 25.699 -3.748 -5.513 1.00 41.81 105 PRO A CA 1
ATOM 840 C C . PRO A 1 105 ? 25.961 -3.063 -6.856 1.00 41.81 105 PRO A C 1
ATOM 842 O O . PRO A 1 105 ? 25.334 -3.373 -7.869 1.00 41.81 105 PRO A O 1
ATOM 845 N N . LYS A 1 106 ? 26.929 -2.139 -6.864 1.00 42.59 106 LYS A N 1
ATOM 846 C CA . LYS A 1 106 ? 27.329 -1.354 -8.045 1.00 42.59 106 LYS A CA 1
ATOM 847 C C . LYS A 1 106 ? 27.704 -2.216 -9.261 1.00 42.59 106 LYS A C 1
ATOM 849 O O . LYS A 1 106 ? 27.685 -1.714 -10.376 1.00 42.59 106 LYS A O 1
ATOM 854 N N . SER A 1 107 ? 27.999 -3.503 -9.071 1.00 46.75 107 SER A N 1
ATOM 855 C CA . SER A 1 107 ? 28.264 -4.457 -10.154 1.00 46.75 107 SER A CA 1
ATOM 856 C C . SER A 1 107 ? 27.056 -4.721 -11.063 1.00 46.75 107 SER A C 1
ATOM 858 O O . SER A 1 107 ? 27.259 -5.090 -12.211 1.00 46.75 107 SER A O 1
ATOM 860 N N . MET A 1 108 ? 25.823 -4.477 -10.604 1.00 44.66 108 MET A N 1
ATOM 861 C CA . MET A 1 108 ? 24.609 -4.567 -11.435 1.00 44.66 108 MET A CA 1
ATOM 862 C C . MET A 1 108 ? 24.259 -3.256 -12.161 1.00 44.66 108 MET A C 1
ATOM 864 O O . MET A 1 108 ? 23.281 -3.207 -12.898 1.00 44.66 108 MET A O 1
ATOM 868 N N . ILE A 1 109 ? 25.026 -2.179 -11.950 1.00 45.72 109 ILE A N 1
ATOM 869 C CA . ILE A 1 109 ? 24.792 -0.872 -12.594 1.00 45.72 109 ILE A CA 1
ATOM 870 C C . ILE A 1 109 ? 25.405 -0.826 -14.003 1.00 45.72 109 ILE A C 1
ATOM 872 O O . ILE A 1 109 ? 24.954 -0.049 -14.837 1.00 45.72 109 ILE A O 1
ATOM 876 N N . ASN A 1 110 ? 26.379 -1.694 -14.287 1.00 41.12 110 ASN A N 1
ATOM 877 C CA . ASN A 1 110 ? 27.100 -1.721 -15.561 1.00 41.12 110 ASN A CA 1
ATOM 878 C C . ASN A 1 110 ? 26.669 -2.879 -16.475 1.00 41.12 110 ASN A C 1
ATOM 880 O O . ASN A 1 110 ? 27.403 -3.214 -17.401 1.00 41.12 110 ASN A O 1
ATOM 884 N N . ASP A 1 111 ? 25.521 -3.514 -16.211 1.00 40.03 111 ASP A N 1
ATOM 885 C CA . ASP A 1 111 ? 24.992 -4.537 -17.112 1.00 40.03 111 ASP A CA 1
ATOM 886 C C . ASP A 1 111 ? 24.378 -3.854 -18.352 1.00 40.03 111 ASP A C 1
ATOM 888 O O . ASP A 1 111 ? 23.392 -3.117 -18.218 1.00 40.03 111 ASP A O 1
ATOM 892 N N . PRO A 1 112 ? 24.929 -4.070 -19.563 1.00 38.78 112 PRO A N 1
ATOM 893 C CA . PRO A 1 112 ? 24.394 -3.494 -20.794 1.00 38.78 112 PRO A CA 1
ATOM 894 C C . PRO A 1 112 ? 22.946 -3.923 -21.093 1.00 38.78 112 PRO A C 1
ATOM 896 O O . PRO A 1 112 ? 22.285 -3.267 -21.896 1.00 38.78 112 PRO A O 1
ATOM 899 N N . ALA A 1 113 ? 22.402 -4.942 -20.414 1.00 42.59 113 ALA A N 1
ATOM 900 C CA . ALA A 1 113 ? 20.984 -5.307 -20.490 1.00 42.59 113 ALA A CA 1
ATOM 901 C C . ALA A 1 113 ? 20.025 -4.274 -19.850 1.00 42.59 113 ALA A C 1
ATOM 903 O O . ALA A 1 113 ? 18.802 -4.438 -19.931 1.00 42.59 113 ALA A O 1
ATOM 904 N N . PHE A 1 114 ? 20.551 -3.225 -19.203 1.00 42.81 114 PHE A N 1
ATOM 905 C CA . PHE A 1 114 ? 19.773 -2.143 -18.587 1.00 42.81 114 PHE A CA 1
ATOM 906 C C . PHE A 1 114 ? 19.836 -0.809 -19.353 1.00 42.81 114 PHE A C 1
ATOM 908 O O . PHE A 1 114 ? 19.269 0.185 -18.896 1.00 42.81 114 PHE A O 1
ATOM 915 N N . ASN A 1 115 ? 20.472 -0.769 -20.527 1.00 29.48 115 ASN A N 1
ATOM 916 C CA . ASN A 1 115 ? 20.358 0.387 -21.411 1.00 29.48 115 ASN A CA 1
ATOM 917 C C . ASN A 1 115 ? 18.986 0.363 -22.093 1.00 29.48 115 ASN A C 1
ATOM 919 O O . ASN A 1 115 ? 18.724 -0.422 -23.001 1.00 29.48 115 ASN A O 1
ATOM 923 N N . TYR A 1 116 ? 18.098 1.230 -21.609 1.00 39.34 116 TYR A N 1
ATOM 924 C CA . TYR A 1 116 ? 16.887 1.635 -22.309 1.00 39.34 116 TYR A CA 1
ATOM 925 C C . TYR A 1 116 ? 17.301 2.449 -23.542 1.00 39.34 116 TYR A C 1
ATOM 927 O O . TYR A 1 116 ? 17.404 3.673 -23.478 1.00 39.34 116 TYR A O 1
ATOM 935 N N . GLU A 1 117 ? 17.575 1.760 -24.649 1.00 32.94 117 GLU A N 1
ATOM 936 C CA . GLU A 1 117 ? 17.425 2.333 -25.984 1.00 32.94 117 GLU A CA 1
ATOM 937 C C . GLU A 1 117 ? 16.107 1.845 -26.593 1.00 32.94 117 GLU A C 1
ATOM 939 O O . GLU A 1 117 ? 15.793 0.657 -26.661 1.00 32.94 117 GLU A O 1
ATOM 944 N N . ASP A 1 118 ? 15.322 2.846 -26.958 1.00 37.62 118 ASP A N 1
ATOM 945 C CA . ASP A 1 118 ? 14.044 2.839 -27.644 1.00 37.62 118 ASP A CA 1
ATOM 946 C C . ASP A 1 118 ? 14.051 1.983 -28.927 1.00 37.62 118 ASP A C 1
ATOM 948 O O . ASP A 1 118 ? 14.920 2.137 -29.781 1.00 37.62 118 ASP A O 1
ATOM 952 N N . SER A 1 119 ? 13.064 1.093 -29.087 1.00 29.83 119 SER A N 1
ATOM 953 C CA . SER A 1 119 ? 12.585 0.662 -30.411 1.00 29.83 119 SER A CA 1
ATOM 954 C C . SER A 1 119 ? 11.223 -0.048 -30.329 1.00 29.83 119 SER A C 1
ATOM 956 O O . SER A 1 119 ? 11.121 -1.240 -30.069 1.00 29.83 119 SER A O 1
ATOM 958 N N . THR A 1 120 ? 10.170 0.741 -30.563 1.00 29.09 120 THR A N 1
ATOM 959 C CA . THR A 1 120 ? 8.909 0.453 -31.293 1.00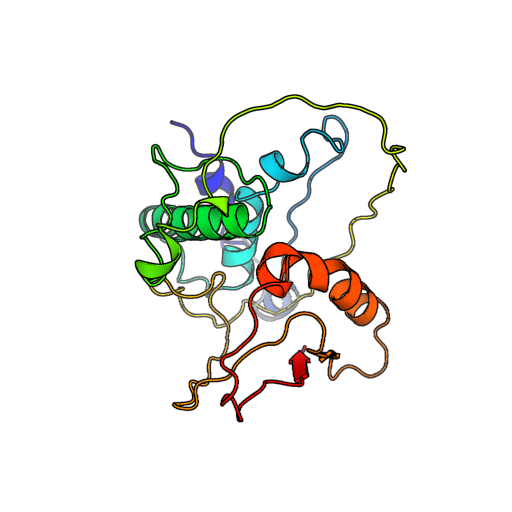 29.09 120 THR A CA 1
ATOM 960 C C . THR A 1 120 ? 8.145 -0.881 -31.109 1.00 29.09 120 THR A C 1
ATOM 962 O O . THR A 1 120 ? 8.707 -1.965 -31.261 1.00 29.09 120 THR A O 1
ATOM 965 N N . PRO A 1 121 ? 6.800 -0.839 -30.969 1.00 33.62 121 PRO A N 1
ATOM 966 C CA . PRO A 1 121 ? 5.977 -2.037 -30.853 1.00 33.62 121 PRO A CA 1
ATOM 967 C C . PRO A 1 121 ? 5.710 -2.649 -32.234 1.00 33.62 121 PRO A C 1
ATOM 969 O O . PRO A 1 121 ? 5.040 -2.042 -33.069 1.00 33.62 121 PRO A O 1
ATOM 972 N N . THR A 1 122 ? 6.173 -3.877 -32.469 1.00 29.50 122 THR A N 1
ATOM 973 C CA . THR A 1 122 ? 5.667 -4.701 -33.574 1.00 29.50 122 THR A CA 1
ATOM 974 C C . THR A 1 122 ? 4.912 -5.917 -33.043 1.00 29.50 122 THR A C 1
ATOM 976 O O . THR A 1 122 ? 5.452 -6.788 -32.374 1.00 29.50 122 THR A O 1
ATOM 979 N N . ASN A 1 123 ? 3.631 -5.915 -33.413 1.00 33.94 123 ASN A N 1
ATOM 980 C CA . ASN A 1 123 ? 2.726 -7.033 -33.654 1.00 33.94 123 ASN A CA 1
ATOM 981 C C . ASN A 1 123 ? 2.208 -7.869 -32.470 1.00 33.94 123 ASN A C 1
ATOM 983 O O . ASN A 1 123 ? 2.806 -8.833 -32.009 1.00 33.94 123 ASN A O 1
ATOM 987 N N . SER A 1 124 ? 0.949 -7.539 -32.151 1.00 44.59 124 SER A N 1
ATOM 988 C CA . SER A 1 124 ? -0.173 -8.463 -31.936 1.00 44.59 124 SER A CA 1
ATOM 989 C C . SER A 1 124 ? 0.002 -9.543 -30.869 1.00 44.59 124 SER A C 1
ATOM 991 O O . SER A 1 124 ? 0.365 -10.679 -31.164 1.00 44.59 124 SER A O 1
ATOM 993 N N . ALA A 1 125 ? -0.437 -9.216 -29.654 1.00 31.44 125 ALA A N 1
ATOM 994 C CA . ALA A 1 125 ? -0.933 -10.197 -28.700 1.00 31.44 125 ALA A CA 1
ATOM 995 C C . ALA A 1 125 ? -2.404 -9.877 -28.392 1.00 31.44 125 ALA A C 1
ATOM 997 O O . ALA A 1 125 ? -2.762 -8.735 -28.105 1.00 31.44 125 ALA A O 1
ATOM 998 N N . LEU A 1 126 ? -3.253 -10.893 -28.537 1.00 28.20 126 LEU A N 1
ATOM 999 C CA . LEU A 1 126 ? -4.697 -10.854 -28.323 1.00 28.20 126 LEU A CA 1
ATOM 1000 C C . LEU A 1 126 ? -5.031 -10.300 -26.931 1.00 28.20 126 LEU A C 1
ATOM 1002 O O . LEU A 1 126 ? -4.587 -10.835 -25.917 1.00 28.20 126 LEU A O 1
ATOM 1006 N N . VAL A 1 127 ? -5.845 -9.244 -26.893 1.00 31.02 127 VAL A N 1
ATOM 1007 C CA . VAL A 1 127 ? -6.408 -8.699 -25.655 1.00 31.02 127 VAL A CA 1
ATOM 1008 C C . VAL A 1 127 ? -7.522 -9.634 -25.198 1.00 31.02 127 VAL A C 1
ATOM 1010 O O . VAL A 1 127 ? -8.654 -9.560 -25.670 1.00 31.02 127 VAL A O 1
ATOM 1013 N N . THR A 1 128 ? -7.210 -10.541 -24.279 1.00 28.27 128 THR A N 1
ATOM 1014 C CA . THR A 1 128 ? -8.240 -11.217 -23.490 1.00 28.27 128 THR A CA 1
ATOM 1015 C C . THR A 1 128 ? -8.713 -10.261 -22.404 1.00 28.27 128 THR A C 1
ATOM 1017 O O . THR A 1 128 ? -7.968 -9.947 -21.476 1.00 28.27 128 THR A O 1
ATOM 1020 N N . PHE A 1 129 ? -9.949 -9.782 -22.534 1.00 30.17 129 PHE A N 1
ATOM 1021 C CA . PHE A 1 129 ? -10.638 -9.034 -21.488 1.00 30.17 129 PHE A CA 1
ATOM 1022 C C . PHE A 1 129 ? -10.757 -9.915 -20.242 1.00 30.17 129 PHE A C 1
ATOM 1024 O O . PHE A 1 129 ? -11.440 -10.937 -20.261 1.00 30.17 129 PHE A O 1
ATOM 1031 N N . THR A 1 130 ? -10.092 -9.528 -19.156 1.00 31.75 130 THR A N 1
ATOM 1032 C CA . THR A 1 130 ? -10.316 -10.134 -17.842 1.00 31.75 130 THR A CA 1
ATOM 1033 C C . THR A 1 130 ? -11.283 -9.255 -17.065 1.00 31.75 130 THR A C 1
ATOM 1035 O O . THR A 1 130 ? -10.935 -8.135 -16.693 1.00 31.75 130 THR A O 1
ATOM 1038 N N . SER A 1 131 ? -12.487 -9.773 -16.824 1.00 32.62 131 SER A N 1
ATOM 1039 C CA . SER A 1 131 ? -13.400 -9.241 -15.812 1.00 32.62 131 SER A CA 1
ATOM 1040 C C . SER A 1 131 ? -12.713 -9.298 -14.446 1.00 32.62 131 SER A C 1
ATOM 1042 O O . SER A 1 131 ? -12.137 -10.327 -14.085 1.00 32.62 131 SER A O 1
ATOM 1044 N N . SER A 1 132 ? -12.729 -8.191 -13.709 1.00 32.75 132 SER A N 1
ATOM 1045 C CA . SER A 1 132 ? -12.262 -8.136 -12.327 1.00 32.75 132 SER A CA 1
ATOM 1046 C C . SER A 1 132 ? -13.464 -7.963 -11.413 1.00 32.75 132 SER A C 1
ATOM 1048 O O . SER A 1 132 ? -14.052 -6.883 -11.370 1.00 32.75 132 SER A O 1
ATOM 1050 N N . GLU A 1 133 ? -13.805 -9.011 -10.674 1.00 31.98 133 GLU A N 1
ATOM 1051 C CA . GLU A 1 133 ? -14.632 -8.890 -9.479 1.00 31.98 133 GLU A CA 1
ATOM 1052 C C . GLU A 1 133 ? -13.717 -8.488 -8.313 1.00 31.98 133 GLU A C 1
ATOM 1054 O O . GLU A 1 133 ? -12.627 -9.036 -8.127 1.00 31.98 133 GLU A O 1
ATOM 1059 N N . LEU A 1 134 ? -14.122 -7.436 -7.602 1.00 37.50 134 LEU A N 1
ATOM 1060 C CA . LEU A 1 134 ? -13.484 -6.966 -6.376 1.00 37.50 134 LEU A CA 1
ATOM 1061 C C . LEU A 1 134 ? -13.808 -7.963 -5.265 1.00 37.50 134 LEU A C 1
ATOM 1063 O O . LEU A 1 134 ? -14.972 -8.091 -4.899 1.00 37.50 134 LEU A O 1
ATOM 1067 N N . GLU A 1 135 ? -12.794 -8.616 -4.699 1.00 31.56 135 GLU A N 1
ATOM 1068 C CA . GLU A 1 135 ? -12.980 -9.427 -3.495 1.00 31.56 135 GLU A CA 1
ATOM 1069 C C . GLU A 1 135 ? -11.992 -9.034 -2.389 1.00 31.56 135 GLU A C 1
ATOM 1071 O O . GLU A 1 135 ? -10.775 -9.195 -2.496 1.00 31.56 135 GLU A O 1
ATOM 1076 N N . PHE A 1 136 ? -12.609 -8.442 -1.364 1.00 34.44 136 PHE A N 1
ATOM 1077 C CA . PHE A 1 136 ? -12.265 -8.216 0.039 1.00 34.44 136 PHE A CA 1
ATOM 1078 C C . PHE A 1 136 ? -10.805 -8.385 0.490 1.00 34.44 136 PHE A C 1
ATOM 1080 O O . PHE A 1 136 ? -10.234 -9.476 0.519 1.00 34.44 136 PHE A O 1
ATOM 1087 N N . ILE A 1 137 ? -10.244 -7.287 1.010 1.00 37.50 137 ILE A N 1
ATOM 1088 C CA . ILE A 1 137 ? -9.044 -7.313 1.853 1.00 37.50 137 ILE A CA 1
ATOM 1089 C C . ILE A 1 137 ? -9.466 -7.784 3.248 1.00 37.50 137 ILE A C 1
ATOM 1091 O O . ILE A 1 137 ? -10.341 -7.199 3.885 1.00 37.50 137 ILE A O 1
ATOM 1095 N N . ALA A 1 138 ? -8.845 -8.868 3.710 1.00 34.94 138 ALA A N 1
ATOM 1096 C CA . ALA A 1 138 ? -9.202 -9.529 4.952 1.00 34.94 138 ALA A CA 1
ATOM 1097 C C . ALA A 1 138 ? -9.058 -8.627 6.189 1.00 34.94 138 ALA A C 1
ATOM 1099 O O . ALA A 1 138 ? -8.100 -7.881 6.386 1.00 34.94 138 ALA A O 1
ATOM 1100 N N . VAL A 1 139 ? -10.058 -8.802 7.036 1.00 32.09 139 VAL A N 1
ATOM 1101 C CA . VAL A 1 139 ? -10.366 -8.151 8.299 1.00 32.09 139 VAL A CA 1
ATOM 1102 C C . VAL A 1 139 ? -9.339 -8.441 9.390 1.00 32.09 139 VAL A C 1
ATOM 1104 O O . VAL A 1 139 ? -9.103 -9.607 9.713 1.00 32.09 139 VAL A O 1
ATOM 1107 N N . ARG A 1 140 ? -8.854 -7.400 10.074 1.00 37.62 140 ARG A N 1
ATOM 1108 C CA . ARG A 1 140 ? -8.382 -7.505 11.462 1.00 37.62 140 ARG A CA 1
ATOM 1109 C C . ARG A 1 140 ? -8.730 -6.213 12.218 1.00 37.62 140 ARG A C 1
ATOM 1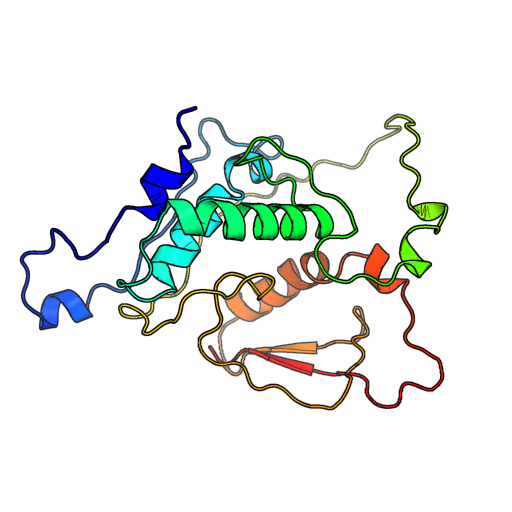111 O O . ARG A 1 140 ? -8.607 -5.121 11.676 1.00 37.62 140 ARG A O 1
ATOM 1118 N N . LEU A 1 141 ? -9.157 -6.380 13.480 1.00 41.66 141 LEU A N 1
ATOM 1119 C CA . LEU A 1 141 ? -9.268 -5.345 14.532 1.00 41.66 141 LEU A CA 1
ATOM 1120 C C . LEU A 1 141 ? -8.159 -4.288 14.404 1.00 41.66 141 LEU A C 1
ATOM 1122 O O . LEU A 1 141 ? -7.085 -4.687 13.959 1.00 41.66 141 LEU A O 1
ATOM 1126 N N . PRO A 1 142 ? -8.330 -3.021 14.857 1.00 46.66 142 PRO A N 1
ATOM 1127 C CA . PRO A 1 142 ? -7.286 -1.994 14.760 1.00 46.66 142 PRO A CA 1
ATOM 1128 C C . PRO A 1 142 ? -5.932 -2.585 15.144 1.00 46.66 142 PRO A C 1
ATOM 1130 O O . PRO A 1 142 ? -5.706 -2.985 16.292 1.00 46.66 142 PRO A O 1
ATOM 1133 N N . LEU A 1 143 ? -5.089 -2.763 14.130 1.00 48.88 143 LEU A N 1
ATOM 1134 C CA . LEU A 1 143 ? -3.931 -3.623 14.249 1.00 48.88 143 LEU A CA 1
ATOM 1135 C C . LEU A 1 143 ? -2.901 -2.903 15.115 1.00 48.88 143 LEU A C 1
ATOM 1137 O O . LEU A 1 143 ? -2.528 -1.758 14.861 1.00 48.88 143 LEU A O 1
ATOM 1141 N N . LYS A 1 144 ? -2.443 -3.571 16.180 1.00 56.12 144 LYS A N 1
ATOM 1142 C CA . LYS A 1 144 ? -1.222 -3.156 16.874 1.00 56.12 144 LYS A CA 1
ATOM 1143 C C . LYS A 1 144 ? -0.086 -3.305 15.861 1.00 56.12 144 LYS A C 1
ATOM 1145 O O . LYS A 1 144 ? 0.314 -4.427 15.565 1.00 56.12 144 LYS A O 1
ATOM 1150 N N . GLY A 1 145 ? 0.378 -2.198 15.294 1.00 60.00 145 GLY A N 1
ATOM 1151 C CA . GLY A 1 145 ? 1.424 -2.188 14.277 1.00 60.00 145 GLY A CA 1
ATOM 1152 C C . GLY A 1 145 ? 2.364 -1.008 14.464 1.00 60.00 145 GLY A C 1
ATOM 1153 O O . GLY A 1 145 ? 1.942 0.079 14.842 1.00 60.00 145 GLY A O 1
ATOM 1154 N N . GLU A 1 146 ? 3.646 -1.207 14.208 1.00 68.25 146 GLU A N 1
ATOM 1155 C CA . GLU A 1 146 ? 4.627 -0.127 14.266 1.00 68.25 146 GLU A CA 1
ATOM 1156 C C . GLU A 1 146 ? 4.819 0.521 12.893 1.00 68.25 146 GLU A C 1
ATOM 1158 O O . GLU A 1 146 ? 4.435 -0.015 11.853 1.00 68.25 146 GLU A O 1
ATOM 1163 N N . ARG A 1 147 ? 5.404 1.717 12.888 1.00 71.75 147 ARG A N 1
ATOM 1164 C CA . ARG A 1 147 ? 5.743 2.442 11.663 1.00 71.75 147 ARG A CA 1
ATOM 1165 C C . ARG A 1 147 ? 6.863 1.712 10.909 1.00 71.75 147 ARG A C 1
ATOM 1167 O O . ARG A 1 147 ? 7.873 1.371 11.512 1.00 71.75 147 ARG A O 1
ATOM 1174 N N . SER A 1 148 ? 6.770 1.624 9.574 1.00 75.44 148 SER A N 1
ATOM 1175 C CA . SER A 1 148 ? 7.877 1.113 8.738 1.00 75.44 148 SER A CA 1
ATOM 1176 C C . SER A 1 148 ? 9.136 1.987 8.878 1.00 75.44 148 SER A C 1
ATOM 1178 O O . SER A 1 148 ? 9.053 3.183 8.564 1.00 75.44 148 SER A O 1
ATOM 1180 N N . PRO A 1 149 ? 10.303 1.432 9.264 1.00 74.38 149 PRO A N 1
ATOM 1181 C CA . PRO A 1 149 ? 11.570 2.160 9.232 1.00 74.38 149 PRO A CA 1
ATOM 1182 C C . PRO A 1 149 ? 11.975 2.580 7.806 1.00 74.38 149 PRO A C 1
ATOM 1184 O O . PRO A 1 149 ? 11.509 1.981 6.828 1.00 74.38 149 PRO A O 1
ATOM 1187 N N . PRO A 1 150 ? 12.867 3.576 7.648 1.00 66.12 150 PRO A N 1
ATOM 1188 C CA . PRO A 1 150 ? 13.458 3.899 6.350 1.00 66.12 150 PRO A CA 1
ATOM 1189 C C . PRO A 1 150 ? 14.065 2.653 5.692 1.00 66.12 150 PRO A C 1
ATOM 1191 O O . PRO A 1 150 ? 14.711 1.847 6.357 1.00 66.12 150 PRO A O 1
ATOM 1194 N N . ASN A 1 151 ? 13.832 2.483 4.388 1.00 66.19 151 ASN A N 1
ATOM 1195 C CA . ASN A 1 151 ? 14.269 1.334 3.576 1.00 66.19 151 ASN A CA 1
ATOM 1196 C C . ASN A 1 151 ? 13.679 -0.040 3.959 1.00 66.19 151 ASN A C 1
ATOM 1198 O O . ASN A 1 151 ? 13.912 -1.018 3.248 1.00 66.19 151 ASN A O 1
ATOM 1202 N N . ALA A 1 152 ? 12.854 -0.129 5.006 1.00 69.81 152 ALA A N 1
ATOM 1203 C CA . ALA A 1 152 ? 12.162 -1.361 5.371 1.00 69.81 152 ALA A CA 1
ATOM 1204 C C . ALA A 1 152 ? 10.984 -1.657 4.433 1.00 69.81 152 ALA A C 1
ATOM 1206 O O . ALA A 1 152 ? 10.468 -0.771 3.737 1.00 69.81 152 ALA A O 1
ATOM 1207 N N . VAL A 1 153 ? 10.558 -2.922 4.391 1.00 73.62 153 VAL A N 1
ATOM 1208 C CA . VAL A 1 153 ? 9.374 -3.370 3.638 1.00 73.62 153 VAL A CA 1
ATOM 1209 C C . VAL A 1 153 ? 8.145 -2.562 4.060 1.00 73.62 153 VAL A C 1
ATOM 1211 O O . VAL A 1 153 ? 7.988 -2.231 5.231 1.00 73.62 153 VAL A O 1
ATOM 1214 N N . TRP A 1 154 ? 7.312 -2.219 3.076 1.00 72.56 154 TRP A N 1
ATOM 1215 C CA . TRP A 1 154 ? 6.079 -1.464 3.268 1.00 72.56 154 TRP A CA 1
ATOM 1216 C C . TRP A 1 154 ? 4.870 -2.260 2.758 1.00 72.56 154 TRP A C 1
ATOM 1218 O O . TRP A 1 154 ? 4.944 -2.726 1.612 1.00 72.56 154 TRP A O 1
ATOM 1228 N N . PRO A 1 155 ? 3.759 -2.343 3.520 1.00 75.50 155 PRO A N 1
ATOM 1229 C CA . PRO A 1 155 ? 3.585 -1.857 4.903 1.00 75.50 155 PRO A CA 1
ATOM 1230 C C . PRO A 1 155 ? 4.468 -2.608 5.918 1.00 75.50 155 PRO A C 1
ATOM 1232 O O . PRO A 1 155 ? 5.004 -3.668 5.592 1.00 75.50 155 PRO A O 1
ATOM 1235 N N . HIS A 1 156 ? 4.645 -2.063 7.128 1.00 73.88 156 HIS A N 1
ATOM 1236 C CA . HIS A 1 156 ? 5.530 -2.652 8.140 1.00 73.88 156 HIS A CA 1
ATOM 1237 C C . HIS A 1 156 ? 4.958 -3.971 8.657 1.00 73.88 156 HIS A C 1
ATOM 1239 O O . HIS A 1 156 ? 3.926 -3.935 9.314 1.00 73.88 156 HIS A O 1
ATOM 1245 N N . PRO A 1 157 ? 5.577 -5.134 8.429 1.00 73.31 157 PRO A N 1
ATOM 1246 C CA . PRO A 1 157 ? 5.033 -6.404 8.914 1.00 73.31 157 PRO A CA 1
ATOM 1247 C C . PRO A 1 157 ? 4.883 -6.435 10.447 1.00 73.31 157 PRO A C 1
ATOM 1249 O O . PRO A 1 157 ? 5.664 -5.831 11.171 1.00 73.31 157 PRO A O 1
ATOM 1252 N N . GLN A 1 158 ? 3.888 -7.179 10.945 1.00 69.94 158 GLN A N 1
ATOM 1253 C CA . GLN A 1 158 ? 3.586 -7.271 12.384 1.00 69.94 158 GLN A CA 1
ATOM 1254 C C . GLN A 1 158 ? 4.692 -7.956 13.194 1.00 69.94 158 GLN A C 1
ATOM 1256 O O . GLN A 1 158 ? 4.879 -7.649 14.367 1.00 69.94 158 GLN A O 1
ATOM 1261 N N . GLN A 1 159 ? 5.397 -8.908 12.581 1.00 71.88 159 GLN A N 1
ATOM 1262 C CA . GLN A 1 159 ? 6.540 -9.593 13.169 1.00 71.88 159 GLN A CA 1
ATOM 1263 C C . GLN A 1 159 ? 7.599 -9.796 12.089 1.00 71.88 159 GLN A C 1
ATOM 1265 O O . GLN A 1 159 ? 7.291 -10.232 10.979 1.00 71.88 159 GLN A O 1
ATOM 1270 N N . ILE A 1 160 ? 8.849 -9.479 12.424 1.00 73.31 160 ILE A N 1
ATOM 1271 C CA . ILE A 1 160 ? 10.021 -9.789 11.607 1.00 73.31 160 ILE A CA 1
ATOM 1272 C C . ILE A 1 160 ? 10.981 -10.567 12.487 1.00 73.31 160 ILE A C 1
ATOM 1274 O O . ILE A 1 160 ? 11.379 -10.093 13.549 1.00 73.31 160 ILE A O 1
ATOM 1278 N N . THR A 1 161 ? 11.385 -11.740 12.019 1.00 75.62 161 THR A N 1
ATOM 1279 C CA . THR A 1 161 ? 12.497 -12.485 12.601 1.00 75.62 161 THR A CA 1
ATOM 1280 C C . THR A 1 161 ? 13.649 -12.439 11.613 1.00 75.62 161 THR A C 1
ATOM 1282 O O . THR A 1 161 ? 13.513 -12.865 10.468 1.00 75.62 161 THR A O 1
ATOM 1285 N N . THR A 1 162 ? 14.775 -11.879 12.041 1.00 75.06 162 THR A N 1
ATOM 1286 C CA . THR A 1 162 ? 15.998 -11.808 11.241 1.00 75.06 162 THR A CA 1
ATOM 1287 C C . THR A 1 162 ? 16.874 -13.020 11.539 1.00 75.06 162 THR A C 1
ATOM 1289 O O . THR A 1 162 ? 17.134 -13.304 12.707 1.00 75.06 162 THR A O 1
ATOM 1292 N N . SER A 1 163 ? 17.347 -13.707 10.499 1.00 76.12 163 SER A N 1
ATOM 1293 C CA . SER A 1 163 ? 18.431 -14.690 10.610 1.00 76.12 163 SER A CA 1
ATOM 1294 C C . SER A 1 163 ? 19.737 -14.081 10.096 1.00 76.12 163 SER A C 1
ATOM 1296 O O . SER A 1 163 ? 19.710 -13.197 9.239 1.00 76.12 163 SER A O 1
ATOM 1298 N N . ASN A 1 164 ? 20.872 -14.564 10.608 1.00 79.81 164 ASN A N 1
ATOM 1299 C CA . ASN A 1 164 ? 22.198 -14.252 10.064 1.00 79.81 164 ASN A CA 1
ATOM 1300 C C . ASN A 1 164 ? 22.516 -15.080 8.808 1.00 79.81 164 ASN A C 1
ATOM 1302 O O . ASN A 1 164 ? 23.500 -14.804 8.122 1.00 79.81 164 ASN A O 1
ATOM 1306 N N . ASP A 1 165 ? 21.692 -16.084 8.505 1.00 76.50 165 ASP A N 1
ATOM 1307 C CA . ASP A 1 165 ? 21.866 -16.923 7.330 1.00 76.50 165 ASP A CA 1
ATOM 1308 C C . ASP A 1 165 ? 21.436 -16.176 6.071 1.00 76.50 165 ASP A C 1
ATOM 1310 O O . ASP A 1 165 ? 20.300 -15.710 5.943 1.00 76.50 165 ASP A O 1
ATOM 1314 N N . LEU A 1 166 ? 22.346 -16.100 5.101 1.00 71.44 166 LEU A N 1
ATOM 1315 C CA . LEU A 1 166 ? 22.018 -15.589 3.783 1.00 71.44 166 LEU A CA 1
ATOM 1316 C C . LEU A 1 166 ? 21.311 -16.689 2.985 1.00 71.44 166 LEU A C 1
ATOM 1318 O O . LEU A 1 166 ? 21.903 -17.721 2.663 1.00 71.44 166 LEU A O 1
ATOM 1322 N N . LEU A 1 167 ? 20.034 -16.453 2.689 1.00 74.31 167 LEU A N 1
ATOM 1323 C CA . LEU A 1 167 ? 19.191 -17.355 1.914 1.00 74.31 167 LEU A CA 1
ATOM 1324 C C . LEU A 1 167 ? 19.091 -16.873 0.468 1.00 74.31 167 LEU A C 1
ATOM 1326 O O . LEU A 1 167 ? 18.744 -15.721 0.203 1.00 74.31 167 LEU A O 1
ATOM 1330 N N . TYR A 1 168 ? 19.338 -17.780 -0.470 1.00 74.44 168 TYR A N 1
ATOM 1331 C CA . TYR A 1 168 ? 19.113 -17.544 -1.889 1.00 74.44 168 TYR A CA 1
ATOM 1332 C C . TYR A 1 168 ? 17.713 -18.004 -2.276 1.00 74.44 168 TYR A C 1
ATOM 1334 O O . TYR A 1 168 ? 17.285 -19.102 -1.926 1.00 74.44 168 TYR A O 1
ATOM 1342 N N . ILE A 1 169 ? 16.997 -17.179 -3.033 1.00 76.31 169 ILE A N 1
ATOM 1343 C CA . ILE A 1 169 ? 15.674 -17.526 -3.551 1.00 76.31 169 ILE A CA 1
ATOM 1344 C C . ILE A 1 169 ? 15.816 -17.849 -5.032 1.00 76.31 169 ILE A C 1
ATOM 1346 O O . ILE A 1 169 ? 16.245 -16.998 -5.807 1.00 76.31 169 ILE A O 1
ATOM 1350 N N . ARG A 1 170 ? 15.420 -19.065 -5.426 1.00 75.88 170 ARG A N 1
ATOM 1351 C CA . ARG A 1 170 ? 15.215 -19.420 -6.834 1.00 75.88 170 ARG A CA 1
ATOM 1352 C C . ARG A 1 170 ? 13.758 -19.141 -7.195 1.00 75.88 170 ARG A C 1
ATOM 1354 O O . ARG A 1 170 ? 12.878 -19.845 -6.700 1.00 75.88 170 ARG A O 1
ATOM 1361 N N . PRO A 1 171 ? 13.476 -18.131 -8.033 1.00 74.06 171 PRO A N 1
ATOM 1362 C CA . PRO A 1 171 ? 12.106 -17.659 -8.218 1.00 74.06 171 PRO A CA 1
ATOM 1363 C C . PRO A 1 171 ? 11.139 -18.693 -8.823 1.00 74.06 171 PRO A C 1
ATOM 1365 O O . PRO A 1 171 ? 9.950 -18.688 -8.507 1.00 74.06 171 PRO A O 1
ATOM 1368 N N . HIS A 1 172 ? 11.646 -19.608 -9.656 1.00 73.12 172 HIS A N 1
ATOM 1369 C CA . HIS A 1 172 ? 10.850 -20.705 -10.214 1.00 73.12 172 HIS A CA 1
ATOM 1370 C C . HIS A 1 172 ? 10.510 -21.767 -9.158 1.00 73.12 172 HIS A C 1
ATOM 1372 O O . HIS A 1 172 ? 9.345 -22.151 -9.025 1.00 73.12 172 HIS A O 1
ATOM 1378 N N . ASP A 1 173 ? 11.501 -22.166 -8.360 1.00 77.00 173 ASP A N 1
ATOM 1379 C CA . ASP A 1 173 ? 11.417 -23.336 -7.478 1.00 77.00 173 ASP A CA 1
ATOM 1380 C C . ASP A 1 173 ? 10.763 -23.040 -6.122 1.00 77.00 173 ASP A C 1
ATOM 1382 O O . ASP A 1 173 ? 10.368 -23.963 -5.414 1.00 77.00 173 ASP A O 1
ATOM 1386 N N . ILE A 1 174 ? 10.652 -21.765 -5.732 1.00 82.12 174 ILE A N 1
ATOM 1387 C CA . ILE A 1 174 ? 10.105 -21.406 -4.422 1.00 82.12 174 ILE A CA 1
ATOM 1388 C C . ILE A 1 174 ? 8.606 -21.715 -4.329 1.00 82.12 174 ILE A C 1
ATOM 1390 O O . ILE A 1 174 ? 7.790 -21.243 -5.131 1.00 82.12 174 ILE A O 1
ATOM 1394 N N . MET A 1 175 ? 8.230 -22.484 -3.313 1.00 81.94 175 MET A N 1
ATOM 1395 C CA . MET A 1 175 ? 6.844 -22.833 -3.016 1.00 81.94 175 MET A CA 1
ATOM 1396 C C . MET A 1 175 ? 6.284 -21.885 -1.960 1.00 81.94 175 MET A C 1
ATOM 1398 O O . MET A 1 175 ? 6.806 -21.800 -0.852 1.00 81.94 175 MET A O 1
ATOM 1402 N N . ILE A 1 176 ? 5.210 -21.172 -2.284 1.00 83.25 176 ILE A N 1
ATOM 1403 C CA . ILE A 1 176 ? 4.491 -20.335 -1.320 1.00 83.25 176 ILE A CA 1
ATOM 1404 C C . ILE A 1 176 ? 3.152 -21.014 -1.046 1.00 83.25 176 ILE A C 1
ATOM 1406 O O . ILE A 1 176 ? 2.432 -21.337 -1.987 1.00 83.25 176 ILE A O 1
ATOM 1410 N N . TYR A 1 177 ? 2.823 -21.250 0.221 1.00 81.06 177 TYR A N 1
ATOM 1411 C CA . TYR A 1 177 ? 1.544 -21.844 0.616 1.00 81.06 177 TYR A CA 1
ATOM 1412 C C . TYR A 1 177 ? 1.022 -21.211 1.905 1.00 81.06 177 TYR A C 1
ATOM 1414 O O . TYR A 1 177 ? 1.786 -20.653 2.690 1.00 81.06 177 TYR A O 1
ATOM 1422 N N . SER A 1 178 ? -0.288 -21.279 2.128 1.00 81.31 178 SER A N 1
ATOM 1423 C CA . SER A 1 178 ? -0.907 -20.862 3.388 1.00 81.31 178 SER A CA 1
ATOM 1424 C C . SER A 1 178 ? -1.095 -22.043 4.331 1.00 81.31 178 SER A C 1
ATOM 1426 O O . SER A 1 178 ? -1.339 -23.164 3.891 1.00 81.31 178 SER A O 1
ATOM 1428 N N . ASN A 1 179 ? -1.053 -21.783 5.634 1.00 79.38 179 ASN A N 1
ATOM 1429 C CA . ASN A 1 179 ? -1.412 -22.760 6.669 1.00 79.38 179 ASN A CA 1
ATOM 1430 C C . ASN A 1 179 ? -2.931 -23.047 6.752 1.00 79.38 179 ASN A C 1
ATOM 1432 O O . ASN A 1 179 ? -3.346 -23.973 7.447 1.00 79.38 179 ASN A O 1
ATOM 1436 N N . ILE A 1 180 ? -3.763 -22.267 6.056 1.00 77.44 180 ILE A N 1
ATOM 1437 C CA . ILE A 1 180 ? -5.219 -22.439 6.008 1.00 77.44 180 ILE A CA 1
ATOM 1438 C C . ILE A 1 180 ? -5.573 -23.622 5.098 1.00 77.44 180 ILE A C 1
A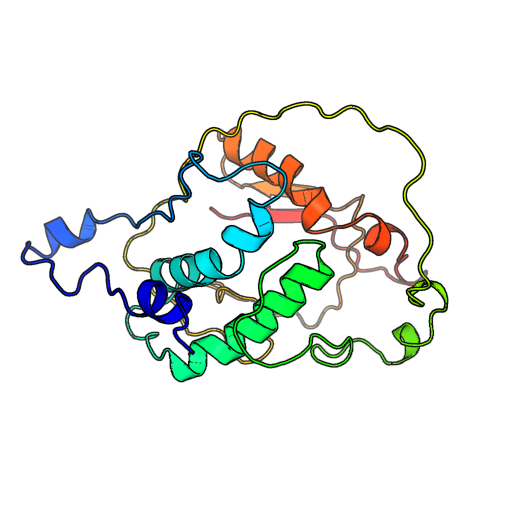TOM 1440 O O . ILE A 1 180 ? -5.242 -23.626 3.915 1.00 77.44 180 ILE A O 1
ATOM 1444 N N . GLN A 1 181 ? -6.278 -24.614 5.649 1.00 68.25 181 GLN A N 1
ATOM 1445 C CA . GLN A 1 181 ? -6.531 -25.903 4.991 1.00 68.25 181 GLN A CA 1
ATOM 1446 C C . GLN A 1 181 ? -7.600 -25.863 3.880 1.00 68.25 181 GLN A C 1
ATOM 1448 O O . GLN A 1 181 ? -7.688 -26.806 3.101 1.00 68.25 181 GLN A O 1
ATOM 1453 N N . THR A 1 182 ? -8.418 -24.805 3.788 1.00 66.19 182 THR A N 1
ATOM 1454 C CA . THR A 1 182 ? -9.625 -24.792 2.931 1.00 66.19 182 THR A CA 1
ATOM 1455 C C . THR A 1 182 ? -9.910 -23.442 2.256 1.00 66.19 182 THR A C 1
ATOM 1457 O O . THR A 1 182 ? -11.071 -23.060 2.128 1.00 66.19 182 THR A O 1
ATOM 1460 N N . CYS A 1 183 ? -8.890 -22.677 1.857 1.00 70.75 183 CYS A N 1
ATOM 1461 C CA . CYS A 1 183 ? -9.102 -21.410 1.145 1.00 70.75 183 CYS A CA 1
ATOM 1462 C C . CYS A 1 183 ? -8.504 -21.464 -0.264 1.00 70.75 183 CYS A C 1
ATOM 1464 O O . CYS A 1 183 ? -7.307 -21.248 -0.463 1.00 70.75 183 CYS A O 1
ATOM 1466 N N . ASP A 1 184 ? -9.356 -21.746 -1.249 1.00 78.38 184 ASP A N 1
ATOM 1467 C CA . ASP A 1 184 ? -8.996 -21.757 -2.669 1.00 78.38 184 ASP A CA 1
ATOM 1468 C C . ASP A 1 184 ? -8.623 -20.354 -3.175 1.00 78.38 184 ASP A C 1
ATOM 1470 O O . ASP A 1 184 ? -7.768 -20.218 -4.049 1.00 78.38 184 ASP A O 1
ATOM 1474 N N . ILE A 1 185 ? -9.201 -19.310 -2.577 1.00 77.88 185 ILE A N 1
ATOM 1475 C CA . ILE A 1 185 ? -8.906 -17.905 -2.881 1.00 77.88 185 ILE A CA 1
ATOM 1476 C C . ILE A 1 185 ? -7.435 -17.583 -2.605 1.00 77.88 185 ILE A C 1
ATOM 1478 O O . ILE A 1 185 ? -6.759 -17.026 -3.469 1.00 77.88 185 ILE A O 1
ATOM 1482 N N . ILE A 1 186 ? -6.910 -17.952 -1.431 1.00 76.31 186 ILE A N 1
ATOM 1483 C CA . ILE A 1 186 ? -5.514 -17.658 -1.069 1.00 76.31 186 ILE A CA 1
ATOM 1484 C C . ILE A 1 186 ? -4.556 -18.431 -1.975 1.00 76.31 186 ILE A C 1
ATOM 1486 O O . ILE A 1 186 ? -3.580 -17.857 -2.455 1.00 76.31 186 ILE A O 1
ATOM 1490 N N . ALA A 1 187 ? -4.856 -19.698 -2.270 1.00 80.25 187 ALA A N 1
ATOM 1491 C CA . ALA A 1 187 ? -4.059 -20.494 -3.198 1.00 80.25 187 ALA A CA 1
ATOM 1492 C C . ALA A 1 187 ? -4.009 -19.850 -4.599 1.00 80.25 187 ALA A C 1
ATOM 1494 O O . ALA A 1 187 ? -2.922 -19.593 -5.121 1.00 80.25 187 ALA A O 1
ATOM 1495 N N . LYS A 1 188 ? -5.167 -19.475 -5.160 1.00 83.56 188 LYS A N 1
ATOM 1496 C CA . LYS A 1 188 ? -5.258 -18.775 -6.456 1.00 83.56 188 LYS A CA 1
ATOM 1497 C C . LYS A 1 188 ? -4.563 -17.414 -6.435 1.00 83.56 188 LYS A C 1
ATOM 1499 O O . LYS A 1 188 ? -3.932 -17.026 -7.417 1.00 83.56 188 LYS A O 1
ATOM 1504 N N . ALA A 1 189 ? -4.658 -16.676 -5.330 1.00 80.25 189 ALA A N 1
ATOM 1505 C CA . ALA A 1 189 ? -3.972 -15.400 -5.170 1.00 80.25 189 ALA A CA 1
ATOM 1506 C C . ALA A 1 189 ? -2.451 -15.591 -5.190 1.00 80.25 189 ALA A C 1
ATOM 1508 O O . ALA A 1 189 ? -1.758 -14.878 -5.913 1.00 80.25 189 ALA A O 1
ATOM 1509 N N . ILE A 1 190 ? -1.926 -16.575 -4.455 1.00 8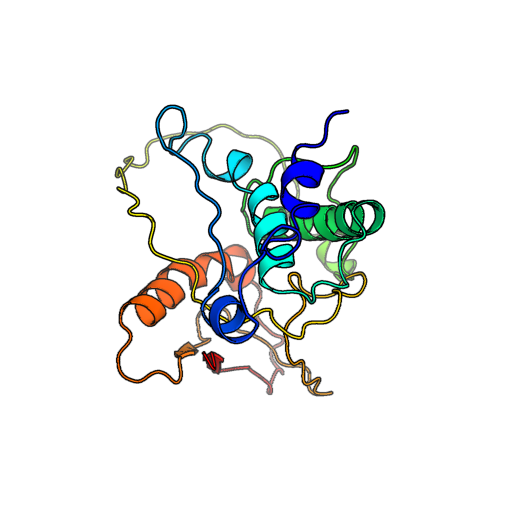3.19 190 ILE A N 1
ATOM 1510 C CA . ILE A 1 190 ? -0.495 -16.893 -4.465 1.00 83.19 190 ILE A CA 1
ATOM 1511 C C . ILE A 1 190 ? -0.029 -17.196 -5.892 1.00 83.19 190 ILE A C 1
ATOM 1513 O O . ILE A 1 190 ? 0.957 -16.609 -6.337 1.00 83.19 190 ILE A O 1
ATOM 1517 N N . GLU A 1 191 ? -0.747 -18.042 -6.631 1.00 82.75 191 GLU A N 1
ATOM 1518 C CA . GLU A 1 191 ? -0.417 -18.365 -8.025 1.00 82.75 191 GLU A CA 1
ATOM 1519 C C . GLU A 1 191 ? -0.442 -17.127 -8.928 1.00 82.75 191 GLU A C 1
ATOM 1521 O O . GLU A 1 191 ? 0.492 -16.897 -9.700 1.00 82.75 191 GLU A O 1
ATOM 1526 N N . ARG A 1 192 ? -1.465 -16.279 -8.783 1.00 82.00 192 ARG A N 1
ATOM 1527 C CA . ARG A 1 192 ? -1.620 -15.043 -9.558 1.00 82.00 192 ARG A CA 1
ATOM 1528 C C . ARG A 1 192 ? -0.515 -14.025 -9.278 1.00 82.00 192 ARG A C 1
ATOM 1530 O O . ARG A 1 192 ? -0.053 -13.358 -10.202 1.00 82.00 192 ARG A O 1
ATOM 1537 N N . TYR A 1 193 ? -0.107 -13.872 -8.019 1.00 80.00 193 TYR A N 1
ATOM 1538 C CA . TYR A 1 193 ? 0.851 -12.844 -7.604 1.00 80.00 193 TYR A CA 1
ATOM 1539 C C . TYR A 1 193 ? 2.309 -13.319 -7.616 1.00 80.00 193 TYR A C 1
ATOM 1541 O O . TYR A 1 193 ? 3.205 -12.477 -7.708 1.00 80.00 193 TYR A O 1
ATOM 1549 N N . LYS A 1 194 ? 2.587 -14.632 -7.598 1.00 80.19 194 LYS A N 1
ATOM 1550 C CA . LYS A 1 194 ? 3.949 -15.189 -7.727 1.00 80.19 194 LYS A CA 1
ATOM 1551 C C . LYS A 1 194 ? 4.752 -14.565 -8.887 1.00 80.19 194 LYS A C 1
ATOM 1553 O O . LYS A 1 194 ? 5.854 -14.092 -8.610 1.00 80.19 194 LYS A O 1
ATOM 1558 N N . PRO A 1 195 ? 4.240 -14.451 -10.131 1.00 74.75 195 PRO A N 1
ATOM 1559 C CA . PRO A 1 195 ? 4.993 -13.830 -11.230 1.00 74.75 195 PRO A CA 1
ATOM 1560 C C . PRO A 1 195 ? 5.229 -12.319 -11.059 1.00 74.75 195 PRO A C 1
ATOM 1562 O O . PRO A 1 195 ? 6.142 -11.772 -11.672 1.00 74.75 195 PRO A O 1
ATOM 1565 N N . ILE A 1 196 ? 4.445 -11.632 -10.220 1.00 73.31 196 ILE A N 1
ATOM 1566 C CA . ILE A 1 196 ? 4.629 -10.202 -9.914 1.00 73.31 196 ILE A CA 1
ATOM 1567 C C . ILE A 1 196 ? 5.750 -10.014 -8.883 1.00 73.31 196 ILE A C 1
ATOM 1569 O O . ILE A 1 196 ? 6.557 -9.091 -8.994 1.00 73.31 196 ILE A O 1
ATOM 1573 N N . PHE A 1 197 ? 5.833 -10.896 -7.883 1.00 72.88 197 PHE A N 1
ATOM 1574 C CA . PHE A 1 197 ? 6.946 -10.894 -6.926 1.00 72.88 197 PHE A CA 1
ATOM 1575 C C . PHE A 1 197 ? 8.264 -11.328 -7.569 1.00 72.88 197 PHE A C 1
ATOM 1577 O O . PHE A 1 197 ? 9.330 -10.833 -7.200 1.00 72.88 197 PHE A O 1
ATOM 1584 N N . PHE A 1 198 ? 8.169 -12.224 -8.546 1.00 75.56 198 PHE A N 1
ATOM 1585 C CA . PHE A 1 198 ? 9.285 -12.856 -9.226 1.00 75.56 198 PHE A CA 1
ATOM 1586 C C . PHE A 1 198 ? 9.191 -12.638 -10.737 1.00 75.56 198 PHE A C 1
ATOM 1588 O O . PHE A 1 198 ? 8.843 -13.563 -11.476 1.00 75.56 198 PHE A O 1
ATOM 1595 N N . PRO A 1 199 ? 9.497 -11.422 -11.223 1.00 66.25 199 PRO A N 1
ATOM 1596 C CA . PRO A 1 199 ? 9.434 -11.154 -12.647 1.00 66.25 199 PRO A CA 1
ATOM 1597 C C . PRO A 1 199 ? 10.443 -12.038 -13.402 1.00 66.25 199 PRO A C 1
ATOM 1599 O O . PRO A 1 199 ? 11.514 -12.339 -12.862 1.00 66.25 199 PRO A O 1
ATOM 1602 N N . PRO A 1 200 ? 10.178 -12.400 -14.672 1.00 62.34 200 PRO A N 1
ATOM 1603 C CA . PRO A 1 200 ? 11.032 -13.305 -15.448 1.00 62.34 200 PRO A CA 1
ATOM 1604 C C . PRO A 1 200 ? 12.503 -12.871 -15.504 1.00 62.34 200 PRO A C 1
ATOM 1606 O O . PRO A 1 200 ? 13.401 -13.704 -15.499 1.00 62.34 200 PRO A O 1
ATOM 1609 N N . LYS A 1 201 ? 12.780 -11.562 -15.462 1.00 59.97 201 LYS A N 1
ATOM 1610 C CA . LYS A 1 201 ? 14.155 -11.040 -15.409 1.00 59.97 201 LYS A CA 1
ATOM 1611 C C . LYS A 1 201 ? 14.913 -11.443 -14.143 1.00 59.97 201 LYS A C 1
ATOM 1613 O O . LYS A 1 201 ? 16.101 -11.726 -14.215 1.00 59.97 201 LYS A O 1
ATOM 1618 N N . LEU A 1 202 ? 14.228 -11.524 -13.003 1.00 59.16 202 LEU A N 1
ATOM 1619 C CA . LEU A 1 202 ? 14.818 -11.972 -11.740 1.00 59.16 202 LEU A CA 1
ATOM 1620 C C . LEU A 1 202 ? 15.104 -13.477 -11.751 1.00 59.16 202 LEU A C 1
ATOM 1622 O O . LEU A 1 202 ? 15.988 -13.948 -11.050 1.00 59.16 202 LEU A O 1
ATOM 1626 N N . SER A 1 203 ? 14.367 -14.228 -12.568 1.00 54.22 203 SER A N 1
ATOM 1627 C CA . SER A 1 203 ? 14.530 -15.672 -12.709 1.00 54.22 203 SER A CA 1
ATOM 1628 C C . SER A 1 203 ? 15.774 -16.093 -13.500 1.00 54.22 203 SER A C 1
ATOM 1630 O O . SER A 1 203 ? 16.213 -17.234 -13.385 1.00 54.22 203 SER A O 1
ATOM 1632 N N . MET A 1 204 ? 16.358 -15.158 -14.258 1.00 55.22 204 MET A N 1
ATOM 1633 C CA . MET A 1 204 ? 17.631 -15.343 -14.959 1.00 55.22 204 MET A CA 1
ATOM 1634 C C . MET A 1 204 ? 18.842 -15.153 -14.036 1.00 55.22 204 MET A C 1
ATOM 1636 O O . MET A 1 204 ? 19.948 -15.556 -14.389 1.00 55.22 204 MET A O 1
ATOM 1640 N N . LEU A 1 205 ? 18.647 -14.561 -12.851 1.00 59.44 205 LEU A N 1
ATOM 1641 C CA . LEU A 1 205 ? 19.698 -14.432 -11.848 1.00 59.44 205 LEU A CA 1
ATOM 1642 C C . LEU A 1 205 ? 19.868 -15.781 -11.150 1.00 59.44 205 LEU A C 1
ATOM 1644 O O . LEU A 1 205 ? 19.075 -16.164 -10.288 1.00 59.44 205 LEU A O 1
ATOM 1648 N N . GLN A 1 206 ? 20.898 -16.520 -11.551 1.00 61.06 206 GLN A N 1
ATOM 1649 C CA . GLN A 1 206 ? 21.260 -17.765 -10.889 1.00 61.06 206 GLN A CA 1
ATOM 1650 C C . GLN A 1 206 ? 22.004 -17.460 -9.582 1.00 61.06 206 GLN A C 1
ATOM 1652 O O . GLN A 1 206 ? 22.861 -16.569 -9.559 1.00 61.06 206 GLN A O 1
ATOM 1657 N N . PRO A 1 207 ? 21.691 -18.170 -8.482 1.00 66.50 207 PRO A N 1
ATOM 1658 C CA . PRO A 1 207 ? 22.506 -18.084 -7.283 1.00 66.50 207 PRO A CA 1
ATOM 1659 C C . PRO A 1 207 ? 23.934 -18.573 -7.589 1.00 66.50 207 PRO A C 1
ATOM 1661 O O . PRO A 1 207 ? 24.121 -19.356 -8.525 1.00 66.50 207 PRO A O 1
ATOM 1664 N N . PRO A 1 208 ? 24.944 -18.137 -6.816 1.00 69.25 208 PRO A N 1
ATOM 1665 C CA . PRO A 1 208 ? 26.303 -18.655 -6.937 1.00 69.25 208 PRO A CA 1
ATOM 1666 C C . PRO A 1 208 ? 26.307 -20.187 -6.885 1.00 69.25 208 PRO A C 1
ATOM 1668 O O . PRO A 1 208 ? 25.526 -20.773 -6.135 1.00 69.25 208 PRO A O 1
ATOM 1671 N N . SER A 1 209 ? 27.197 -20.835 -7.641 1.00 64.06 209 SER A N 1
ATOM 1672 C CA . SER A 1 209 ? 27.305 -22.304 -7.712 1.00 64.06 209 SER A CA 1
ATOM 1673 C C . SER A 1 209 ? 27.479 -22.982 -6.347 1.00 64.06 209 SER A C 1
ATOM 1675 O O . SER A 1 209 ? 27.105 -24.139 -6.189 1.00 64.06 209 SER A O 1
ATOM 1677 N N . ASP A 1 210 ? 27.984 -22.240 -5.360 1.00 63.69 210 ASP A N 1
ATOM 1678 C CA . ASP A 1 210 ? 28.310 -22.726 -4.016 1.00 63.69 210 ASP A CA 1
ATOM 1679 C C . ASP A 1 210 ? 27.208 -22.401 -2.982 1.00 63.69 210 ASP A C 1
ATOM 1681 O O . ASP A 1 210 ? 27.399 -22.521 -1.769 1.00 63.69 210 ASP A O 1
ATOM 1685 N N . ALA A 1 211 ? 26.040 -21.941 -3.439 1.00 63.75 211 ALA A N 1
ATOM 1686 C CA . ALA A 1 211 ? 24.918 -21.583 -2.582 1.00 63.75 211 ALA A CA 1
ATOM 1687 C C . ALA A 1 211 ? 24.192 -22.826 -2.035 1.00 63.75 211 ALA A C 1
ATOM 1689 O O . ALA A 1 211 ? 23.227 -23.311 -2.621 1.00 63.75 211 ALA A O 1
ATOM 1690 N N . ASN A 1 212 ? 24.599 -23.293 -0.854 1.00 68.56 212 ASN A N 1
ATOM 1691 C CA . ASN A 1 212 ? 23.930 -24.405 -0.158 1.00 68.56 212 ASN A CA 1
ATOM 1692 C C . ASN A 1 212 ? 22.615 -23.997 0.539 1.00 68.56 212 ASN A C 1
ATOM 1694 O O . ASN A 1 212 ? 21.792 -24.845 0.877 1.00 68.56 212 ASN A O 1
ATOM 1698 N N . ASN A 1 213 ? 22.390 -22.694 0.723 1.00 75.69 213 ASN A N 1
ATOM 1699 C CA . ASN A 1 213 ? 21.279 -22.146 1.500 1.00 75.69 213 ASN A CA 1
ATOM 1700 C C . ASN A 1 213 ? 20.164 -21.622 0.584 1.00 75.69 213 ASN A C 1
ATOM 1702 O O . ASN A 1 213 ? 19.926 -20.416 0.494 1.00 75.69 213 ASN A O 1
ATOM 1706 N N . ILE A 1 214 ? 19.501 -22.524 -0.141 1.00 78.44 214 ILE A N 1
ATOM 1707 C CA . ILE A 1 214 ? 18.386 -22.174 -1.032 1.00 78.44 214 ILE A CA 1
ATOM 1708 C C . ILE A 1 214 ? 17.069 -22.258 -0.262 1.00 78.44 214 ILE A C 1
ATOM 1710 O O . ILE A 1 214 ? 16.696 -23.321 0.234 1.00 78.44 214 ILE A O 1
ATOM 1714 N N . LEU A 1 215 ? 16.326 -21.154 -0.215 1.00 79.94 215 LEU A N 1
ATOM 1715 C CA . LEU A 1 215 ? 14.987 -21.134 0.357 1.00 79.94 215 LEU A CA 1
ATOM 1716 C C . LEU A 1 215 ? 14.011 -21.870 -0.567 1.00 79.94 215 LEU A C 1
ATOM 1718 O O . LEU A 1 215 ? 13.758 -21.440 -1.693 1.00 79.94 215 LEU A O 1
ATOM 1722 N N . GLN A 1 216 ? 13.457 -22.973 -0.068 1.00 80.62 216 GLN A N 1
ATOM 1723 C CA . GLN A 1 216 ? 12.539 -23.823 -0.827 1.00 80.62 216 GLN A CA 1
ATOM 1724 C C . GLN A 1 216 ? 11.075 -23.432 -0.632 1.00 80.62 216 GLN A C 1
ATOM 1726 O O . GLN A 1 216 ? 10.297 -23.502 -1.581 1.00 80.62 216 GLN A O 1
ATOM 1731 N N . SER A 1 217 ? 10.690 -23.005 0.575 1.00 82.19 217 SER A N 1
ATOM 1732 C CA . SER A 1 217 ? 9.294 -22.696 0.870 1.00 82.19 217 SER A CA 1
ATOM 1733 C C . SER A 1 217 ? 9.083 -21.499 1.785 1.00 82.19 217 SER A C 1
ATOM 1735 O O . SER A 1 217 ? 9.849 -21.283 2.721 1.00 82.19 217 SER A O 1
ATOM 1737 N N . LEU A 1 218 ? 7.983 -20.786 1.554 1.00 80.69 218 LEU A N 1
ATOM 1738 C CA . LEU A 1 218 ? 7.448 -19.743 2.423 1.00 80.69 218 LEU A CA 1
ATOM 1739 C C . LEU A 1 218 ? 6.024 -20.105 2.840 1.00 80.69 218 LEU A C 1
ATOM 1741 O O . LEU A 1 218 ? 5.165 -20.351 1.992 1.00 80.69 218 LEU A O 1
ATOM 1745 N N . THR A 1 219 ? 5.768 -20.084 4.144 1.00 80.81 219 THR A N 1
ATOM 1746 C CA . THR A 1 219 ? 4.429 -20.293 4.696 1.00 80.81 219 THR A CA 1
ATOM 1747 C C . THR A 1 219 ? 3.811 -18.951 5.062 1.00 80.81 219 THR A C 1
ATOM 1749 O O . THR A 1 219 ? 4.377 -18.190 5.848 1.00 80.81 219 THR A O 1
ATOM 1752 N N . LEU A 1 220 ? 2.641 -18.659 4.503 1.00 72.88 220 LEU A N 1
ATOM 1753 C CA . LEU A 1 220 ? 1.816 -17.530 4.914 1.00 72.88 220 LEU A CA 1
ATOM 1754 C C . LEU A 1 220 ? 0.946 -17.970 6.094 1.00 72.88 220 LEU A C 1
ATOM 1756 O O . LEU A 1 220 ? 0.053 -18.801 5.932 1.00 72.88 220 LEU A O 1
ATOM 1760 N N . ASN A 1 221 ? 1.228 -17.411 7.272 1.00 67.62 221 ASN A N 1
ATOM 1761 C CA . ASN A 1 221 ? 0.414 -17.589 8.472 1.00 67.62 221 ASN A CA 1
ATOM 1762 C C . ASN A 1 221 ? -0.659 -16.501 8.491 1.00 67.62 221 ASN A C 1
ATOM 1764 O O . ASN A 1 221 ? -0.385 -15.370 8.904 1.00 67.62 221 ASN A O 1
ATOM 1768 N N . ILE A 1 222 ? -1.846 -16.831 7.987 1.00 63.03 222 ILE A N 1
ATOM 1769 C CA . ILE A 1 222 ? -2.977 -15.898 7.872 1.00 63.03 222 ILE A CA 1
ATOM 1770 C C . ILE A 1 222 ? -4.038 -16.252 8.908 1.00 63.03 222 ILE A C 1
ATOM 1772 O O . ILE A 1 222 ? -4.295 -17.462 9.092 1.00 63.03 222 ILE A O 1
#

Sequence (222 aa):
MNLEFFKYYEIEPLRQFTGSDEARKRILGGEACLWAEFVDGTNILPRLWPKVSAVAERLWSAASVNNSEDAQFRLDVHRCRLLRRGIPAQPILGGYCGNYELGMPKSMINDPAFNYEDSTPTNSALVTFTSSELEFIAVRLPLKGERSPPNAVWPHPQQITTSNDLLYIRPHDIMIYSNIQTCDIIAKAIERYKPIFFPPKLSMLQPPSDANNILQSLTLNI

Secondary structure (DSSP, 8-state):
---HHHHHHS--TTTT--S-HHHHTT---------GGG--TTTHHHHHTTHHHHHHHHHHS-TT---HHHHHHHHHHHHHHHHHTT--PPP-SS----TTTT---GGGSS-GGG--------S-------------PPP-SS---PPPPTTS-SS--S-----SS--EE-TTT-EEEES-TT-HHHHHHHHHHHHHHS-HHHHT-PPPTT---EE-EEEE--

pLDDT: mean 70.64, std 18.67, range [28.2, 91.12]

Radius of gyration: 20.0 Å; chains: 1; bounding box: 49×46×57 Å

Foldseek 3Di:
DDQVLLVLQQDQPCPPPPDDPVVLQVCFADDDDDDPPPDDPVCPQQVCPPSVLSSVLNRAEAPVPRPPVVVLVQRQVVCLVLVVLVRNYHHRDPDDRDPPQQPDPCVVVPDPVPDPDDDDDDDDDDDDDDDDDDDDDGTDRRHHHHCADVSGDPPGDRDDDDDPDDEDEQLVQEAEEEPDPDDPPVVVVCVVCSCSVPPVVNNPDDDPPPRPRYHRYDYDYD